Protein AF-A0A1S8BHA7-F1 (afdb_monomer)

Structure (mmCIF, N/CA/C/O backbone):
data_AF-A0A1S8BHA7-F1
#
_entry.id   AF-A0A1S8BHA7-F1
#
loop_
_atom_site.group_PDB
_atom_site.id
_atom_site.type_symbol
_atom_site.label_atom_id
_atom_site.label_alt_id
_atom_site.label_comp_id
_atom_site.label_asym_id
_atom_site.label_entity_id
_atom_site.label_seq_id
_atom_site.pdbx_PDB_ins_code
_atom_site.Cartn_x
_atom_site.Cartn_y
_atom_site.Cartn_z
_atom_site.occupancy
_atom_site.B_iso_or_equiv
_atom_site.auth_seq_id
_atom_site.auth_comp_id
_atom_site.auth_asym_id
_atom_site.auth_atom_id
_atom_site.pdbx_PDB_model_num
ATOM 1 N N . MET A 1 1 ? 29.515 -17.566 27.400 1.00 54.38 1 MET A N 1
ATOM 2 C CA . MET A 1 1 ? 28.318 -17.286 26.585 1.00 54.38 1 MET A CA 1
ATOM 3 C C . MET A 1 1 ? 28.463 -15.841 26.142 1.00 54.38 1 MET A C 1
ATOM 5 O O . MET A 1 1 ? 28.314 -14.956 26.974 1.00 54.38 1 MET A O 1
ATOM 9 N N . GLU A 1 2 ? 28.960 -15.613 24.926 1.00 51.78 2 GLU A N 1
ATOM 10 C CA . GLU A 1 2 ? 29.172 -14.255 24.407 1.00 51.78 2 GLU A CA 1
ATOM 11 C C . GLU A 1 2 ? 27.816 -13.589 24.155 1.00 51.78 2 GLU A C 1
ATOM 13 O O . GLU A 1 2 ? 26.897 -14.218 23.630 1.00 51.78 2 GLU A O 1
ATOM 18 N N . SER A 1 3 ? 27.680 -12.336 24.587 1.00 60.72 3 SER A N 1
ATOM 19 C CA . SER A 1 3 ? 26.487 -11.527 24.333 1.00 60.72 3 SER A CA 1
ATOM 20 C C . SER A 1 3 ? 26.368 -11.280 22.823 1.00 60.72 3 SER A C 1
ATOM 22 O O . SER A 1 3 ? 27.395 -10.977 22.207 1.00 60.72 3 SER A O 1
ATOM 24 N N . PRO A 1 4 ? 25.178 -11.399 22.200 1.00 67.75 4 PRO A N 1
ATOM 25 C CA . PRO A 1 4 ? 25.035 -11.132 20.775 1.00 67.75 4 PRO A CA 1
ATOM 26 C C . PRO A 1 4 ? 25.484 -9.698 20.489 1.00 67.75 4 PRO A C 1
ATOM 28 O O . PRO A 1 4 ? 25.042 -8.754 21.149 1.00 67.75 4 PRO A O 1
ATOM 31 N N . ALA A 1 5 ? 26.397 -9.546 19.528 1.00 68.19 5 ALA A N 1
ATOM 32 C CA . ALA A 1 5 ? 26.839 -8.239 19.074 1.00 68.19 5 ALA A CA 1
ATOM 33 C C . ALA A 1 5 ? 25.612 -7.410 18.677 1.00 68.19 5 ALA A C 1
ATOM 35 O O . ALA A 1 5 ? 24.746 -7.869 17.929 1.00 68.19 5 ALA A O 1
ATOM 36 N N . SER A 1 6 ? 25.525 -6.196 19.213 1.00 68.44 6 SER A N 1
ATOM 37 C CA . SER A 1 6 ? 24.456 -5.272 18.868 1.00 68.44 6 SER A CA 1
ATOM 38 C C . SER A 1 6 ? 24.536 -4.957 17.372 1.00 68.44 6 SER A C 1
ATOM 40 O O . SER A 1 6 ? 25.522 -4.380 16.919 1.00 68.44 6 SER A O 1
ATOM 42 N N . LEU A 1 7 ? 23.503 -5.321 16.605 1.00 78.75 7 LEU A N 1
ATOM 43 C CA . LEU A 1 7 ? 23.339 -4.992 15.179 1.00 78.75 7 LEU A CA 1
ATOM 44 C C . LEU A 1 7 ? 22.969 -3.506 14.997 1.00 78.75 7 LEU A C 1
ATOM 46 O O . LEU A 1 7 ? 22.022 -3.165 14.290 1.00 78.75 7 LEU A O 1
ATOM 50 N N . THR A 1 8 ? 23.663 -2.608 15.696 1.00 81.12 8 THR A N 1
ATOM 51 C CA . THR A 1 8 ? 23.415 -1.169 15.580 1.00 81.12 8 THR A CA 1
ATOM 52 C C . THR A 1 8 ? 24.062 -0.671 14.295 1.00 81.12 8 THR A C 1
ATOM 54 O O . THR A 1 8 ? 25.279 -0.738 14.144 1.00 81.12 8 THR A O 1
ATOM 57 N N . LEU A 1 9 ? 23.243 -0.178 13.367 1.00 81.19 9 LEU A N 1
ATOM 58 C CA . LEU A 1 9 ? 23.723 0.532 12.185 1.00 81.19 9 LEU A CA 1
ATOM 59 C C . LEU A 1 9 ? 24.381 1.844 12.625 1.00 81.19 9 LEU A C 1
ATOM 61 O O . LEU A 1 9 ? 23.743 2.656 13.291 1.00 81.19 9 LEU A O 1
ATOM 65 N N . ASP A 1 10 ? 25.635 2.061 12.235 1.00 83.31 10 ASP A N 1
ATOM 66 C CA . ASP A 1 10 ? 26.294 3.359 12.374 1.00 83.31 10 ASP A CA 1
ATOM 67 C C . ASP A 1 10 ? 25.814 4.277 11.234 1.00 83.31 10 ASP A C 1
ATOM 69 O O . ASP A 1 10 ? 26.109 3.989 10.068 1.00 83.31 10 ASP A O 1
ATOM 73 N N . PRO A 1 11 ? 25.092 5.379 11.515 1.00 81.88 11 PRO A N 1
ATOM 74 C CA . PRO A 1 11 ? 24.576 6.269 10.476 1.00 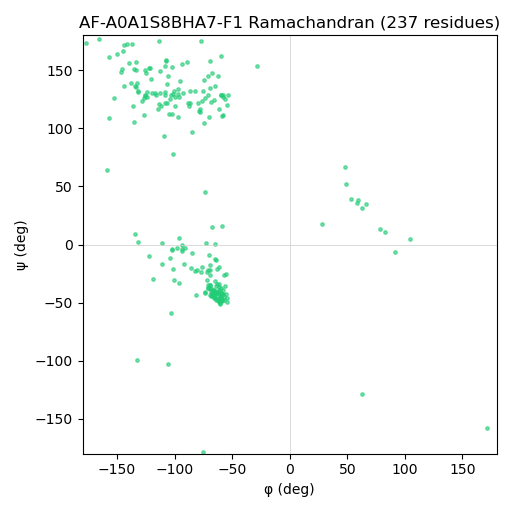81.88 11 PRO A CA 1
ATOM 75 C C . PRO A 1 11 ? 25.663 6.843 9.562 1.00 81.88 11 PRO A C 1
ATOM 77 O O . PRO A 1 11 ? 25.378 7.152 8.408 1.00 81.88 11 PRO A O 1
ATOM 80 N N . SER A 1 12 ? 26.905 6.961 10.044 1.00 83.38 12 SER A N 1
ATOM 81 C CA . SER A 1 12 ? 28.028 7.461 9.244 1.00 83.38 12 SER A CA 1
ATOM 82 C C . SER A 1 12 ? 28.451 6.501 8.125 1.00 83.38 12 SER A C 1
ATOM 84 O O . SER A 1 12 ? 29.080 6.921 7.157 1.00 83.38 12 SER A O 1
ATOM 86 N N . THR A 1 13 ? 28.050 5.229 8.212 1.00 83.06 13 THR A N 1
ATOM 87 C CA . THR A 1 13 ? 28.289 4.213 7.173 1.00 83.06 13 THR A CA 1
ATOM 88 C C . THR A 1 13 ? 27.228 4.223 6.069 1.00 83.06 13 THR A C 1
ATOM 90 O O . THR A 1 13 ? 27.386 3.547 5.053 1.00 83.06 13 THR A O 1
ATOM 93 N N . ILE A 1 14 ? 26.153 5.006 6.229 1.00 82.12 14 ILE A N 1
ATOM 94 C CA . ILE A 1 14 ? 25.033 5.068 5.288 1.00 82.12 14 ILE A CA 1
ATOM 95 C C . ILE A 1 14 ? 25.157 6.332 4.436 1.00 82.12 14 ILE A C 1
ATOM 97 O O . ILE A 1 14 ? 24.959 7.451 4.905 1.00 82.12 14 ILE A O 1
ATOM 101 N N . THR A 1 15 ? 25.425 6.154 3.142 1.00 82.12 15 THR A N 1
ATOM 102 C CA . THR A 1 15 ? 25.386 7.261 2.178 1.00 82.12 15 THR A CA 1
ATOM 103 C C . THR A 1 15 ? 23.968 7.437 1.642 1.00 82.12 15 THR A C 1
ATOM 105 O O . THR A 1 15 ? 23.405 6.525 1.040 1.00 82.12 15 THR A O 1
ATOM 108 N N . VAL A 1 16 ? 23.392 8.629 1.821 1.00 85.06 16 VAL A N 1
ATOM 109 C CA . VAL A 1 16 ? 22.043 8.963 1.342 1.00 85.06 16 VAL A CA 1
ATOM 110 C C . VAL A 1 16 ? 22.140 9.898 0.142 1.00 85.06 16 VAL A C 1
ATOM 112 O O . VAL A 1 16 ? 22.704 10.984 0.231 1.00 85.06 16 VAL A O 1
ATOM 115 N N . THR A 1 17 ? 21.573 9.493 -0.994 1.00 87.00 17 THR A N 1
ATOM 116 C CA . THR A 1 17 ? 21.502 10.316 -2.210 1.00 87.00 17 THR A CA 1
ATOM 117 C C . THR A 1 17 ? 20.102 10.255 -2.803 1.00 87.00 17 THR A C 1
ATOM 119 O O . THR A 1 17 ? 19.499 9.189 -2.910 1.00 87.00 17 THR A O 1
ATOM 122 N N . ARG A 1 18 ? 19.573 11.408 -3.224 1.00 90.88 18 ARG A N 1
ATOM 123 C CA . ARG A 1 18 ? 18.300 11.469 -3.947 1.00 90.88 18 ARG A CA 1
ATOM 124 C C . ARG A 1 18 ? 18.513 11.064 -5.407 1.00 90.88 18 ARG A C 1
ATOM 126 O O . ARG A 1 18 ? 19.146 11.802 -6.154 1.00 90.88 18 ARG A O 1
ATOM 133 N N . VAL A 1 19 ? 17.926 9.939 -5.813 1.00 91.94 19 VAL A N 1
ATOM 134 C CA . VAL A 1 19 ? 18.058 9.370 -7.172 1.00 91.94 19 VAL A CA 1
ATOM 135 C C . VAL A 1 19 ? 16.824 9.572 -8.063 1.00 91.94 19 VAL A C 1
ATOM 137 O O . VAL A 1 19 ? 16.897 9.375 -9.271 1.00 91.94 19 VAL A O 1
ATOM 140 N N . ALA A 1 20 ? 15.703 10.010 -7.486 1.00 92.94 20 ALA A N 1
ATOM 141 C CA . ALA A 1 20 ? 14.508 10.455 -8.200 1.00 92.94 20 ALA A CA 1
ATOM 142 C C . ALA A 1 20 ? 13.830 11.598 -7.427 1.00 92.94 20 ALA A C 1
ATOM 144 O O . ALA A 1 20 ? 13.945 11.694 -6.205 1.00 92.94 20 ALA A O 1
ATOM 145 N N . ALA A 1 21 ? 13.143 12.489 -8.139 1.00 94.25 21 ALA A N 1
ATOM 146 C CA . ALA A 1 21 ? 12.438 13.637 -7.572 1.00 94.25 21 ALA A CA 1
ATOM 147 C C . ALA A 1 21 ? 11.112 13.872 -8.310 1.00 94.25 21 ALA A C 1
ATOM 149 O O . ALA A 1 21 ? 10.858 13.255 -9.343 1.00 94.25 21 ALA A O 1
ATOM 150 N N . ASN A 1 22 ? 10.287 14.790 -7.794 1.00 93.81 22 ASN A N 1
ATOM 151 C CA . ASN A 1 22 ? 9.011 15.198 -8.399 1.00 93.81 22 ASN A CA 1
ATOM 152 C C . ASN A 1 22 ? 8.006 14.047 -8.575 1.00 93.81 22 ASN A C 1
ATOM 154 O O . ASN A 1 22 ? 7.284 13.987 -9.567 1.00 93.81 22 ASN A O 1
ATOM 158 N N . ILE A 1 23 ? 7.954 13.132 -7.606 1.00 97.00 23 ILE A N 1
ATOM 159 C CA . ILE A 1 23 ? 6.950 12.067 -7.534 1.00 97.00 23 ILE A CA 1
ATOM 160 C C . ILE A 1 23 ? 5.844 12.547 -6.579 1.00 97.00 23 ILE A C 1
ATOM 162 O O . ILE A 1 23 ? 6.114 12.671 -5.380 1.00 97.00 23 ILE A O 1
ATOM 166 N N . PRO A 1 24 ? 4.626 12.867 -7.069 1.00 95.62 24 PRO A N 1
ATOM 167 C CA . PRO A 1 24 ? 3.535 13.347 -6.225 1.00 95.62 24 PRO A CA 1
ATOM 168 C C . PRO A 1 24 ? 3.193 12.340 -5.130 1.00 95.62 24 PRO A C 1
ATOM 170 O O . PRO A 1 24 ? 2.665 11.265 -5.426 1.00 95.62 24 PRO A O 1
ATOM 173 N N . PHE A 1 25 ? 3.496 12.706 -3.882 1.00 95.06 25 PHE A N 1
ATOM 174 C CA . PHE A 1 25 ? 3.324 11.855 -2.705 1.00 95.06 25 PHE A CA 1
ATOM 175 C C . PHE A 1 25 ? 3.911 10.450 -2.958 1.00 95.06 25 PHE A C 1
ATOM 177 O O . PHE A 1 25 ? 3.177 9.471 -3.081 1.00 95.06 25 PHE A O 1
ATOM 184 N N . ALA A 1 26 ? 5.240 10.375 -3.100 1.00 96.62 26 ALA A N 1
ATOM 185 C CA . ALA A 1 26 ? 5.963 9.104 -3.157 1.00 96.62 26 ALA A CA 1
ATOM 186 C C . ALA A 1 26 ? 5.721 8.306 -1.870 1.00 96.62 26 ALA A C 1
ATOM 188 O O . ALA A 1 26 ? 5.887 8.859 -0.782 1.00 96.62 26 ALA A O 1
ATOM 189 N N . ASN A 1 27 ? 5.316 7.045 -2.007 1.00 94.25 27 ASN A N 1
ATOM 190 C CA . ASN A 1 27 ? 4.846 6.247 -0.879 1.00 94.25 27 ASN A CA 1
ATOM 191 C C . ASN A 1 27 ? 5.486 4.848 -0.868 1.00 94.25 27 ASN A C 1
ATOM 193 O O . ASN A 1 27 ? 6.648 4.721 -0.484 1.00 94.25 27 ASN A O 1
ATOM 197 N N . GLY A 1 28 ? 4.793 3.815 -1.353 1.00 96.19 28 GLY A N 1
ATOM 198 C CA . GLY A 1 28 ? 5.352 2.475 -1.514 1.00 96.19 28 GLY A CA 1
ATOM 199 C C . GLY A 1 28 ? 6.433 2.371 -2.587 1.00 96.19 28 GLY A C 1
ATOM 200 O O . GLY A 1 28 ? 6.358 3.020 -3.633 1.00 96.19 28 GLY A O 1
ATOM 201 N N . LEU A 1 29 ? 7.403 1.481 -2.371 1.00 97.31 29 LEU A N 1
ATOM 202 C CA . LEU A 1 29 ? 8.365 1.064 -3.390 1.00 97.31 29 LEU A CA 1
ATOM 203 C C . LEU A 1 29 ? 8.522 -0.455 -3.405 1.00 97.31 29 LEU A C 1
ATOM 205 O O . LEU A 1 29 ? 8.396 -1.111 -2.374 1.00 97.31 29 LEU A O 1
ATOM 209 N N . ALA A 1 30 ? 8.826 -1.000 -4.575 1.00 97.31 30 ALA A N 1
ATOM 210 C CA . ALA A 1 30 ? 9.092 -2.416 -4.776 1.00 97.31 30 ALA A CA 1
ATOM 211 C C . ALA A 1 30 ? 10.148 -2.597 -5.869 1.00 97.31 30 ALA A C 1
ATOM 213 O O . ALA A 1 30 ? 10.231 -1.797 -6.800 1.00 97.31 30 ALA A O 1
ATOM 214 N N . VAL A 1 31 ? 10.954 -3.651 -5.768 1.00 95.12 31 VAL A N 1
ATOM 215 C CA . VAL A 1 31 ? 11.971 -3.981 -6.770 1.00 95.12 31 VAL A CA 1
ATOM 216 C C . VAL A 1 31 ? 11.530 -5.219 -7.542 1.00 95.12 31 VAL A C 1
ATOM 218 O O . VAL A 1 31 ? 11.185 -6.237 -6.951 1.00 95.12 31 VAL A O 1
ATOM 221 N N . LEU A 1 32 ? 11.548 -5.115 -8.866 1.00 93.12 32 LEU A N 1
ATOM 222 C CA . LEU A 1 32 ? 11.125 -6.128 -9.826 1.00 93.12 32 LEU A CA 1
ATOM 223 C C . LEU A 1 32 ? 12.332 -6.626 -10.640 1.00 93.12 32 LEU A C 1
ATOM 225 O O . LEU A 1 32 ? 13.453 -6.116 -10.519 1.00 93.12 32 LEU A O 1
ATOM 229 N N . ASP A 1 33 ? 12.101 -7.628 -11.488 1.00 87.94 33 ASP A N 1
ATOM 230 C CA . ASP A 1 33 ? 13.057 -8.122 -12.491 1.00 87.94 33 ASP A CA 1
ATOM 231 C C . ASP A 1 33 ? 14.437 -8.497 -11.924 1.00 87.94 33 ASP A C 1
ATOM 233 O O . ASP A 1 33 ? 15.476 -8.216 -12.535 1.00 87.94 33 ASP A O 1
ATOM 237 N N . SER A 1 34 ? 14.440 -9.117 -10.737 1.00 86.31 34 SER A N 1
ATOM 238 C CA . SER A 1 34 ? 15.646 -9.530 -10.005 1.00 86.31 34 SER A CA 1
ATOM 239 C C . SER A 1 34 ? 16.599 -8.375 -9.672 1.00 86.31 34 SER A C 1
ATOM 241 O O . SER A 1 34 ? 17.814 -8.552 -9.696 1.00 86.31 34 SER A O 1
ATOM 243 N N . GLY A 1 35 ? 16.070 -7.184 -9.371 1.00 87.81 35 GLY A N 1
ATOM 244 C CA . GLY A 1 35 ? 16.897 -6.039 -8.972 1.00 87.81 35 GLY A CA 1
ATOM 245 C C . GLY A 1 35 ? 17.090 -4.974 -10.046 1.00 87.81 35 GLY A C 1
ATOM 246 O O . GLY A 1 35 ? 17.855 -4.039 -9.828 1.00 87.81 35 GLY A O 1
ATOM 247 N N . ARG A 1 36 ? 16.438 -5.109 -11.207 1.00 91.19 36 ARG A N 1
ATOM 248 C CA . ARG A 1 36 ? 16.677 -4.237 -12.371 1.00 91.19 36 ARG A CA 1
ATOM 249 C C . ARG A 1 36 ? 15.629 -3.156 -12.568 1.00 91.19 36 ARG A C 1
ATOM 251 O O . ARG A 1 36 ? 15.938 -2.154 -13.202 1.00 91.19 36 ARG A O 1
ATOM 258 N N . THR A 1 37 ? 14.436 -3.323 -12.009 1.00 94.19 37 THR A N 1
ATOM 259 C CA . THR A 1 37 ? 13.351 -2.349 -12.151 1.00 94.19 37 THR A CA 1
ATOM 260 C C . THR A 1 37 ? 12.878 -1.908 -10.771 1.00 94.19 37 THR A C 1
ATOM 262 O O . THR A 1 37 ? 12.527 -2.739 -9.940 1.00 94.19 37 THR A O 1
ATOM 265 N N . LEU A 1 38 ? 12.840 -0.602 -10.516 1.00 96.62 38 LEU A N 1
ATOM 266 C CA . LEU A 1 38 ? 12.207 -0.021 -9.335 1.00 96.62 38 LEU A CA 1
ATOM 267 C C . LEU A 1 38 ? 10.791 0.432 -9.691 1.00 96.62 38 LEU A C 1
ATOM 269 O O . LEU A 1 38 ? 10.606 1.223 -10.615 1.00 96.62 38 LEU A O 1
ATOM 273 N N . ALA A 1 39 ? 9.811 -0.015 -8.919 1.00 97.81 39 ALA A N 1
ATOM 274 C CA . ALA A 1 39 ? 8.453 0.500 -8.919 1.00 97.81 39 ALA A CA 1
ATOM 275 C C . ALA A 1 39 ? 8.258 1.447 -7.733 1.00 97.81 39 ALA A C 1
ATOM 277 O O . ALA A 1 39 ? 8.613 1.109 -6.606 1.00 97.81 39 ALA A O 1
ATOM 278 N N . VAL A 1 40 ? 7.682 2.624 -7.980 1.00 98.31 40 VAL A N 1
ATOM 279 C CA . VAL A 1 40 ? 7.369 3.622 -6.949 1.00 98.31 40 VAL A CA 1
ATOM 280 C C . VAL A 1 40 ? 5.912 4.040 -7.077 1.00 98.31 40 VAL A C 1
ATOM 282 O O . VAL A 1 40 ? 5.490 4.521 -8.130 1.00 98.31 40 VAL A O 1
ATOM 285 N N . ALA A 1 41 ? 5.142 3.889 -6.005 1.00 98.31 41 ALA A N 1
ATOM 286 C CA . ALA A 1 41 ? 3.783 4.391 -5.918 1.00 98.31 41 ALA A CA 1
ATOM 287 C C . ALA A 1 41 ? 3.801 5.919 -5.814 1.00 98.31 41 ALA A C 1
ATOM 289 O O . ALA A 1 41 ? 4.479 6.505 -4.968 1.00 98.31 41 ALA A O 1
ATOM 290 N N . SER A 1 42 ? 3.026 6.564 -6.681 1.00 97.75 42 SER A N 1
ATOM 291 C CA . SER A 1 42 ? 2.725 7.985 -6.615 1.00 97.75 42 SER A CA 1
ATOM 292 C C . SER A 1 42 ? 1.269 8.144 -6.198 1.00 97.75 42 SER A C 1
ATOM 294 O O . SER A 1 42 ? 0.363 8.132 -7.036 1.00 97.75 42 SER A O 1
ATOM 296 N N . THR A 1 43 ? 1.036 8.291 -4.892 1.00 95.50 43 THR A N 1
ATOM 297 C CA . THR A 1 43 ? -0.311 8.347 -4.304 1.00 95.50 43 THR A CA 1
ATOM 298 C C . THR A 1 43 ? -1.150 9.434 -4.970 1.00 95.50 43 THR A C 1
ATOM 300 O O . THR A 1 43 ? -2.258 9.180 -5.446 1.00 95.50 43 THR A O 1
ATOM 303 N N . GLY A 1 44 ? -0.587 10.644 -5.077 1.00 93.12 44 GLY A N 1
ATOM 304 C CA . GLY A 1 44 ? -1.276 11.808 -5.636 1.00 93.12 44 GLY A CA 1
ATOM 305 C C . GLY A 1 44 ? -1.535 11.702 -7.140 1.00 93.12 44 GLY A C 1
ATOM 306 O O . GLY A 1 44 ? -2.498 12.279 -7.639 1.00 93.12 44 GLY A O 1
ATOM 307 N N . ALA A 1 45 ? -0.712 10.935 -7.862 1.00 94.88 45 ALA A N 1
ATOM 308 C CA . ALA A 1 45 ? -0.884 10.695 -9.290 1.00 94.88 45 ALA A CA 1
ATOM 309 C C . ALA A 1 45 ? -1.673 9.413 -9.600 1.00 94.88 45 ALA A C 1
ATOM 311 O O . ALA A 1 45 ? -1.916 9.149 -10.776 1.00 94.88 45 ALA A O 1
ATOM 312 N N . ARG A 1 46 ? -2.112 8.637 -8.595 1.00 95.81 46 ARG A N 1
ATOM 313 C CA . ARG A 1 46 ? -2.838 7.363 -8.778 1.00 95.81 46 ARG A CA 1
ATOM 314 C C . ARG A 1 46 ? -2.128 6.454 -9.781 1.00 95.81 46 ARG A C 1
ATOM 316 O O . ARG A 1 46 ? -2.706 6.051 -10.792 1.00 95.81 46 ARG A O 1
ATOM 323 N N . SER A 1 47 ? -0.841 6.223 -9.562 1.00 97.50 47 SER A N 1
ATOM 324 C CA . SER A 1 47 ? -0.004 5.508 -10.519 1.00 97.50 47 SER A CA 1
ATOM 325 C C . SER A 1 47 ? 1.218 4.870 -9.872 1.00 97.50 47 SER A C 1
ATOM 327 O O . SER A 1 47 ? 1.649 5.263 -8.787 1.00 97.50 47 SER A O 1
ATOM 329 N N . VAL A 1 48 ? 1.797 3.900 -10.576 1.00 98.06 48 VAL A N 1
ATOM 330 C CA . VAL A 1 48 ? 3.138 3.375 -10.319 1.00 98.06 48 VAL A CA 1
ATOM 331 C C . VAL A 1 48 ? 4.084 3.939 -11.369 1.00 98.06 48 VAL A C 1
ATOM 333 O O . VAL A 1 48 ? 3.855 3.773 -12.566 1.00 98.06 48 VAL A O 1
ATOM 336 N N . LYS A 1 49 ? 5.169 4.575 -10.935 1.00 98.00 49 LYS A N 1
ATOM 337 C CA . LYS A 1 49 ? 6.283 4.966 -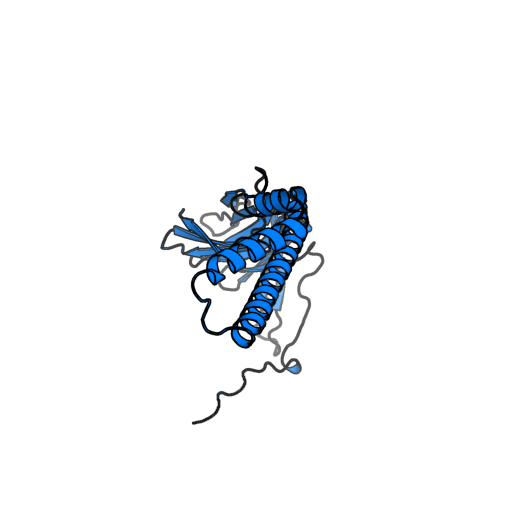11.801 1.00 98.00 49 LYS A CA 1
ATOM 338 C C . LYS A 1 49 ? 7.336 3.864 -11.790 1.00 98.00 49 LYS A C 1
ATOM 340 O O . LYS A 1 49 ? 7.735 3.409 -10.721 1.00 98.00 49 LYS A O 1
ATOM 345 N N . LEU A 1 50 ? 7.775 3.445 -12.971 1.00 96.88 50 LEU A N 1
ATOM 346 C CA . LEU A 1 50 ? 8.792 2.417 -13.160 1.00 96.88 50 LEU A CA 1
ATOM 347 C C . LEU A 1 50 ? 10.104 3.052 -13.605 1.00 96.88 50 LEU A C 1
ATOM 349 O O . LEU A 1 50 ? 10.114 3.939 -14.463 1.00 96.88 50 LEU A O 1
ATOM 353 N N . TYR A 1 51 ? 11.206 2.569 -13.046 1.00 96.69 51 TYR A N 1
ATOM 354 C CA . TYR A 1 51 ? 12.555 3.025 -13.350 1.00 96.69 51 TYR A CA 1
ATOM 355 C C . TYR A 1 51 ? 13.477 1.834 -13.578 1.00 96.69 51 TYR A C 1
ATOM 357 O O . TYR A 1 51 ? 13.434 0.882 -12.805 1.00 96.69 51 TYR A O 1
ATOM 365 N N . ASP A 1 52 ? 14.354 1.911 -14.572 1.00 95.19 52 ASP A N 1
ATOM 366 C CA . ASP A 1 52 ? 15.481 0.989 -14.671 1.00 95.19 52 ASP A CA 1
ATOM 367 C C . ASP A 1 52 ? 16.545 1.388 -13.640 1.00 95.19 52 ASP A C 1
ATOM 369 O O . ASP A 1 52 ? 16.930 2.560 -13.532 1.00 95.19 52 ASP A O 1
ATOM 373 N N . ILE A 1 53 ? 17.026 0.405 -12.887 1.00 93.44 53 ILE A N 1
ATOM 374 C CA . ILE A 1 53 ? 18.106 0.545 -11.917 1.00 93.44 53 ILE A CA 1
ATOM 375 C C . ILE A 1 53 ? 19.422 0.310 -12.654 1.00 93.44 53 ILE A C 1
ATOM 377 O O . ILE A 1 53 ? 19.647 -0.748 -13.238 1.00 93.44 53 ILE A O 1
ATOM 381 N N . THR A 1 54 ? 20.316 1.295 -12.617 1.00 87.88 54 THR A N 1
ATOM 382 C CA . THR A 1 54 ? 21.684 1.156 -13.124 1.00 87.88 54 THR A CA 1
ATOM 383 C C . THR A 1 54 ? 22.662 1.263 -11.964 1.00 87.88 54 THR A C 1
ATOM 385 O O . THR A 1 54 ? 22.772 2.314 -11.330 1.00 87.88 54 THR A O 1
ATOM 388 N N . THR A 1 55 ? 23.389 0.178 -11.707 1.00 79.19 55 THR A N 1
ATOM 389 C CA . THR A 1 55 ? 24.506 0.125 -10.757 1.00 79.19 55 THR A CA 1
ATOM 390 C C . THR A 1 55 ? 25.816 0.240 -11.528 1.00 79.19 55 THR A C 1
ATOM 392 O O . THR A 1 55 ? 26.113 -0.611 -12.370 1.00 79.19 55 THR A O 1
ATOM 395 N N . ALA A 1 56 ? 26.618 1.271 -11.266 1.00 63.41 56 ALA A N 1
ATOM 396 C CA . ALA A 1 56 ? 27.952 1.347 -11.851 1.00 63.41 56 ALA A CA 1
ATOM 397 C C . ALA A 1 56 ? 28.871 0.351 -11.125 1.00 63.41 56 ALA A C 1
ATOM 399 O O . ALA A 1 56 ? 29.298 0.604 -10.004 1.00 63.41 56 ALA A O 1
ATOM 400 N N . ALA A 1 57 ? 29.189 -0.778 -11.763 1.00 52.88 57 ALA A N 1
ATOM 401 C CA . ALA A 1 57 ? 30.002 -1.854 -11.181 1.00 52.88 57 ALA A CA 1
ATOM 402 C C . ALA A 1 57 ? 31.474 -1.474 -10.877 1.00 52.88 57 ALA A C 1
ATOM 404 O O . ALA A 1 57 ? 32.232 -2.320 -10.418 1.00 52.88 57 ALA A O 1
ATOM 405 N N . ALA A 1 58 ? 31.892 -0.233 -11.151 1.00 43.94 58 ALA A N 1
ATOM 406 C CA . ALA A 1 58 ? 33.293 0.202 -11.141 1.00 43.94 58 ALA A CA 1
ATOM 407 C C . ALA A 1 58 ? 33.551 1.546 -10.426 1.00 43.94 58 ALA A C 1
ATOM 409 O O . ALA A 1 58 ? 34.653 2.077 -10.518 1.00 43.94 58 ALA A O 1
ATOM 410 N N . ALA A 1 59 ? 32.567 2.116 -9.724 1.00 43.75 59 ALA A N 1
ATOM 411 C CA . ALA A 1 59 ? 32.823 3.234 -8.818 1.00 43.75 59 ALA A CA 1
ATOM 412 C C . ALA A 1 59 ? 32.900 2.686 -7.389 1.00 43.75 59 ALA A C 1
ATOM 414 O O . ALA A 1 59 ? 31.964 2.016 -6.951 1.00 43.75 59 ALA A O 1
ATOM 415 N N . ASP A 1 60 ? 33.983 2.991 -6.669 1.00 48.22 60 ASP A N 1
ATOM 416 C CA . ASP A 1 60 ? 34.311 2.550 -5.297 1.00 48.22 60 ASP A CA 1
ATOM 417 C C . ASP A 1 60 ? 33.273 2.937 -4.209 1.00 48.22 60 ASP A C 1
ATOM 419 O O . ASP A 1 60 ? 33.551 2.893 -3.014 1.00 48.22 60 ASP A O 1
ATOM 423 N N . ASN A 1 61 ? 32.057 3.326 -4.598 1.00 54.50 61 ASN A N 1
ATOM 424 C CA . ASN A 1 61 ? 30.960 3.747 -3.732 1.00 54.50 61 ASN A CA 1
ATOM 425 C C . ASN A 1 61 ? 29.603 3.081 -4.043 1.00 54.50 61 ASN A C 1
ATOM 427 O O . ASN A 1 61 ? 28.610 3.441 -3.414 1.00 54.50 61 ASN A O 1
ATOM 431 N N . GLY A 1 62 ? 29.517 2.158 -5.011 1.00 59.84 62 GLY A N 1
ATOM 432 C CA . GLY A 1 62 ? 28.259 1.465 -5.324 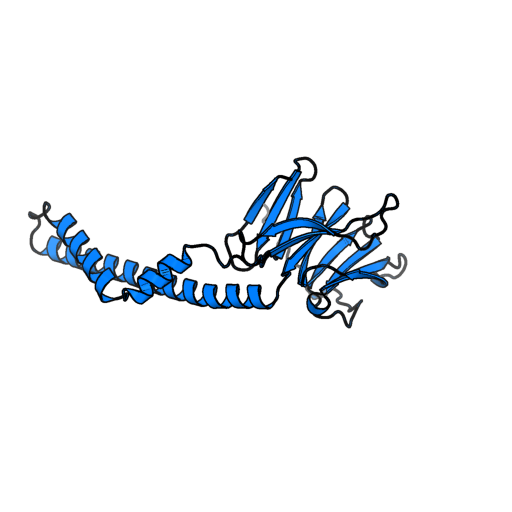1.00 59.84 62 GLY A CA 1
ATOM 433 C C . GLY A 1 62 ? 27.134 2.391 -5.811 1.00 59.84 62 GLY A C 1
ATOM 434 O O . GLY A 1 62 ? 25.964 2.131 -5.536 1.00 59.84 62 GLY A O 1
ATOM 435 N N . ALA A 1 63 ? 27.471 3.484 -6.507 1.00 72.31 63 ALA A N 1
ATOM 436 C CA . ALA A 1 63 ? 26.499 4.476 -6.961 1.00 72.31 63 ALA A CA 1
ATOM 437 C C . ALA A 1 63 ? 25.353 3.851 -7.787 1.00 72.31 63 ALA A C 1
ATOM 439 O O . ALA A 1 63 ? 25.561 3.260 -8.853 1.00 72.31 63 ALA A O 1
ATOM 440 N N . VAL A 1 64 ? 24.126 4.032 -7.290 1.00 84.44 64 VAL A N 1
ATOM 441 C CA . VAL A 1 64 ? 22.876 3.641 -7.949 1.00 84.44 64 VAL A CA 1
ATOM 442 C C . VAL A 1 64 ? 22.289 4.855 -8.660 1.00 84.44 64 VAL A C 1
ATOM 444 O O . VAL A 1 64 ? 22.184 5.935 -8.081 1.00 84.44 64 VAL A O 1
ATOM 447 N N . SER A 1 65 ? 21.861 4.678 -9.906 1.00 89.00 65 SER A N 1
ATOM 448 C CA . SER A 1 65 ? 21.085 5.677 -10.644 1.00 89.00 65 SER A CA 1
ATOM 449 C C . SER A 1 65 ? 19.795 5.067 -11.178 1.00 89.00 65 SER A C 1
ATOM 451 O O . SER A 1 65 ? 19.729 3.869 -11.456 1.00 89.00 65 SER A O 1
ATOM 453 N N . LEU A 1 66 ? 18.761 5.899 -11.296 1.00 93.88 66 LEU A N 1
ATOM 454 C CA . LEU A 1 66 ? 17.454 5.502 -11.802 1.00 93.88 66 LEU A CA 1
ATOM 455 C C . LEU A 1 66 ? 17.188 6.191 -13.136 1.00 93.88 66 LEU A C 1
ATOM 457 O O . LEU A 1 66 ? 17.307 7.412 -13.249 1.00 93.88 66 LEU A O 1
ATOM 461 N N . ARG A 1 67 ? 16.771 5.418 -14.136 1.00 94.88 67 ARG A N 1
ATOM 462 C CA . ARG A 1 67 ? 16.269 5.941 -15.408 1.00 94.88 67 ARG A CA 1
ATOM 463 C C . ARG A 1 67 ? 14.768 5.720 -15.470 1.00 94.88 67 ARG A C 1
ATOM 465 O O . ARG A 1 67 ? 14.322 4.587 -15.385 1.00 94.88 67 ARG A O 1
ATOM 472 N N . TYR A 1 68 ? 13.989 6.787 -15.629 1.00 95.81 68 TYR A N 1
ATOM 473 C CA . TYR A 1 68 ? 12.540 6.658 -15.796 1.00 95.81 68 TYR A CA 1
ATOM 474 C C . TYR A 1 68 ? 12.211 5.812 -17.031 1.00 95.81 68 TYR A C 1
ATOM 476 O O . TYR A 1 68 ? 12.723 6.084 -18.117 1.00 95.81 68 TYR A O 1
ATOM 484 N N . LYS A 1 69 ? 11.359 4.803 -16.844 1.00 94.19 69 LYS A N 1
ATOM 485 C CA . LYS A 1 69 ? 10.928 3.865 -17.881 1.00 94.19 69 LYS A CA 1
ATOM 486 C C . LYS A 1 69 ? 9.522 4.200 -18.356 1.00 94.19 69 LYS A C 1
ATOM 488 O O . LYS A 1 69 ? 9.314 4.463 -19.534 1.00 94.19 69 LYS A O 1
ATOM 493 N N . THR A 1 70 ? 8.555 4.184 -17.441 1.00 95.50 70 THR A N 1
ATOM 494 C CA . THR A 1 70 ? 7.144 4.443 -17.751 1.00 95.50 70 THR A CA 1
ATOM 495 C C . THR A 1 70 ? 6.331 4.704 -16.481 1.00 95.50 70 THR A C 1
ATOM 497 O O . THR A 1 70 ? 6.840 4.612 -15.363 1.00 95.50 70 THR A O 1
ATOM 500 N N . GLU A 1 71 ? 5.053 5.013 -16.652 1.00 96.56 71 GLU A N 1
ATOM 501 C CA . GLU A 1 71 ? 4.072 5.197 -15.594 1.00 96.56 71 GLU A CA 1
ATOM 502 C C . GLU A 1 71 ? 2.812 4.401 -15.924 1.00 96.56 71 GLU A C 1
ATOM 504 O O . GLU A 1 71 ? 2.271 4.501 -17.024 1.00 96.56 71 GLU A O 1
ATOM 509 N N . VAL A 1 72 ? 2.331 3.633 -14.951 1.00 97.62 72 VAL A N 1
ATOM 510 C CA . VAL A 1 72 ? 1.098 2.859 -15.062 1.00 97.62 72 VAL A CA 1
ATOM 511 C C . VAL A 1 72 ? 0.054 3.453 -14.134 1.00 97.62 72 VAL A C 1
ATOM 513 O O . VAL A 1 72 ? 0.246 3.508 -12.920 1.00 97.62 72 VAL A O 1
ATOM 516 N N . ARG A 1 73 ? -1.062 3.910 -14.701 1.00 97.56 73 ARG A N 1
ATOM 517 C CA . ARG A 1 73 ? -2.191 4.444 -13.932 1.00 97.56 73 ARG A CA 1
ATOM 518 C C . ARG A 1 73 ? -2.900 3.318 -13.193 1.00 97.56 73 ARG A C 1
ATOM 520 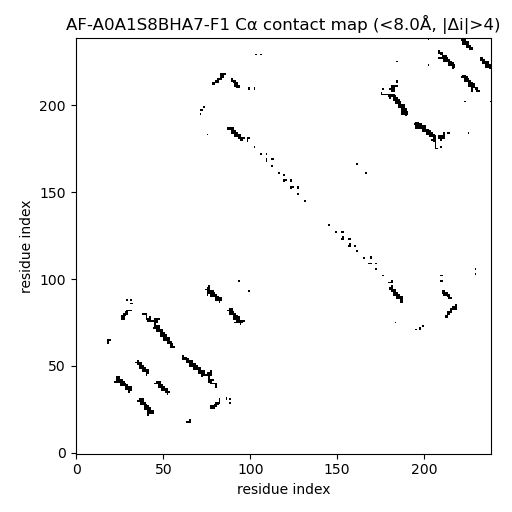O O . ARG A 1 73 ? -3.004 2.209 -13.701 1.00 97.56 73 ARG A O 1
ATOM 527 N N . ALA A 1 74 ? -3.396 3.625 -12.006 1.00 95.50 74 ALA A N 1
ATOM 528 C CA . ALA A 1 74 ? -4.148 2.712 -11.167 1.00 95.50 74 ALA A CA 1
ATOM 529 C C . ALA A 1 74 ? -5.547 3.277 -10.877 1.00 95.50 74 ALA A C 1
ATOM 531 O O . ALA A 1 74 ? -5.734 4.500 -10.809 1.00 95.50 74 ALA A O 1
ATOM 532 N N . PRO A 1 75 ? -6.543 2.409 -10.641 1.00 93.06 75 PRO A N 1
ATOM 533 C CA . PRO A 1 75 ? -7.886 2.834 -10.258 1.00 93.06 75 PRO A CA 1
ATOM 534 C C . PRO A 1 75 ? -7.951 3.351 -8.810 1.00 93.06 75 PRO A C 1
ATOM 536 O O . PRO A 1 75 ? -9.012 3.788 -8.369 1.00 93.06 75 PRO A O 1
ATOM 539 N N . ALA A 1 76 ? -6.835 3.396 -8.079 1.00 92.75 76 ALA A N 1
ATOM 540 C CA . ALA A 1 76 ? -6.758 3.849 -6.695 1.00 92.75 76 ALA A CA 1
ATOM 541 C C . ALA A 1 76 ? -5.597 4.823 -6.448 1.00 92.75 76 ALA A C 1
ATOM 543 O O . ALA A 1 76 ? -4.621 4.863 -7.196 1.00 92.75 76 ALA A O 1
ATOM 544 N N . MET A 1 77 ? -5.714 5.633 -5.394 1.00 93.94 77 MET A N 1
ATOM 545 C CA . MET A 1 77 ? -4.562 6.302 -4.789 1.00 93.94 77 MET A CA 1
ATOM 546 C C . MET A 1 77 ? -3.729 5.241 -4.088 1.00 93.94 77 MET A C 1
ATOM 548 O O . MET A 1 77 ? -4.188 4.667 -3.103 1.00 93.94 77 MET A O 1
ATOM 552 N N . LEU A 1 78 ? -2.557 4.953 -4.639 1.00 95.56 78 LEU A N 1
ATOM 553 C CA . LEU A 1 78 ? -1.726 3.851 -4.175 1.00 95.56 78 LEU A CA 1
ATOM 554 C C . LEU A 1 78 ? -1.041 4.188 -2.856 1.00 95.56 78 LEU A C 1
ATOM 556 O O . LEU A 1 78 ? -0.596 5.315 -2.667 1.00 95.56 78 LEU A O 1
ATOM 560 N N . ASP A 1 79 ? -0.949 3.197 -1.980 1.00 94.12 79 ASP A N 1
ATOM 561 C CA . ASP A 1 79 ? -0.228 3.269 -0.719 1.00 94.12 79 ASP A CA 1
ATOM 562 C C . ASP A 1 79 ? 1.076 2.466 -0.843 1.00 94.12 79 ASP A C 1
ATOM 564 O O . ASP A 1 79 ? 1.997 2.912 -1.538 1.00 94.12 79 ASP A O 1
ATOM 568 N N . ASN A 1 80 ? 1.148 1.254 -0.283 1.00 96.25 80 ASN A N 1
ATOM 569 C CA . ASN A 1 80 ? 2.326 0.404 -0.427 1.00 96.25 80 ASN A CA 1
ATOM 570 C C . ASN A 1 80 ? 2.268 -0.511 -1.653 1.00 96.25 80 ASN A C 1
ATOM 572 O O . ASN A 1 80 ? 1.205 -0.880 -2.165 1.00 96.25 80 ASN A O 1
ATOM 576 N N . LEU A 1 81 ? 3.466 -0.908 -2.075 1.00 97.81 81 LEU A N 1
ATOM 577 C CA . LEU A 1 81 ? 3.712 -1.901 -3.107 1.00 97.81 81 LEU A CA 1
ATOM 578 C C . LEU A 1 81 ? 4.359 -3.132 -2.478 1.00 97.81 81 LEU A C 1
ATOM 580 O O . LEU A 1 81 ? 5.116 -3.021 -1.514 1.00 97.81 81 LEU A O 1
ATOM 584 N N . SER A 1 82 ? 4.101 -4.296 -3.055 1.00 97.19 82 SER A N 1
ATOM 585 C CA . SER A 1 82 ? 4.793 -5.533 -2.704 1.00 97.19 82 SER A CA 1
ATOM 586 C C . SER A 1 82 ? 4.978 -6.405 -3.940 1.00 97.19 82 SER A C 1
ATOM 588 O O . SER A 1 82 ? 4.404 -6.143 -4.998 1.00 97.19 82 SER A O 1
ATOM 590 N N . VAL A 1 83 ? 5.827 -7.421 -3.822 1.00 96.44 83 VAL A N 1
ATOM 591 C CA . VAL A 1 83 ? 6.090 -8.380 -4.895 1.00 96.44 83 VAL A CA 1
ATOM 592 C C . VAL A 1 83 ? 5.848 -9.772 -4.345 1.00 96.44 83 VAL A C 1
ATOM 594 O O . VAL A 1 83 ? 6.377 -10.109 -3.285 1.00 96.44 83 VAL A O 1
ATOM 597 N N . ASP A 1 84 ? 5.030 -10.561 -5.035 1.00 94.56 84 ASP A N 1
ATOM 598 C CA . ASP A 1 84 ? 4.797 -11.952 -4.650 1.00 94.56 84 ASP A CA 1
ATOM 599 C C . ASP A 1 84 ? 5.964 -12.870 -5.062 1.00 94.56 84 ASP A C 1
ATOM 601 O O . ASP A 1 84 ? 6.911 -12.469 -5.745 1.00 94.56 84 ASP A O 1
ATOM 605 N N . SER A 1 85 ? 5.899 -14.140 -4.661 1.00 93.19 85 SER A N 1
ATOM 606 C CA . SER A 1 85 ? 6.933 -15.136 -4.976 1.00 93.19 85 SER A CA 1
ATOM 607 C C . SER A 1 85 ? 7.078 -15.445 -6.473 1.00 93.19 85 SER A C 1
ATOM 609 O O . SER A 1 85 ? 8.072 -16.047 -6.876 1.00 93.19 85 SER A O 1
ATOM 611 N N . ARG A 1 86 ? 6.120 -15.023 -7.310 1.00 91.75 86 ARG A N 1
ATOM 612 C CA . ARG A 1 86 ? 6.160 -15.139 -8.775 1.00 91.75 86 ARG A CA 1
ATOM 613 C C . ARG A 1 86 ? 6.666 -13.860 -9.448 1.00 91.75 86 ARG A C 1
ATOM 615 O O . ARG A 1 86 ? 6.654 -13.779 -10.674 1.00 91.75 86 ARG A O 1
ATOM 622 N N . GLY A 1 87 ? 7.103 -12.864 -8.677 1.00 92.75 87 GLY A N 1
ATOM 623 C CA . GLY A 1 87 ? 7.588 -11.591 -9.204 1.00 92.75 87 GLY A CA 1
ATOM 624 C C . GLY A 1 87 ? 6.474 -10.629 -9.625 1.00 92.75 87 GLY A C 1
ATOM 625 O O . GLY A 1 87 ? 6.755 -9.654 -10.321 1.00 92.75 87 GLY A O 1
ATOM 626 N N . ARG A 1 88 ? 5.212 -10.878 -9.246 1.00 94.69 88 ARG A N 1
ATOM 627 C CA . ARG A 1 88 ? 4.084 -10.009 -9.609 1.00 94.69 88 ARG A CA 1
ATOM 628 C C . ARG A 1 88 ? 4.008 -8.825 -8.660 1.00 94.69 88 ARG A C 1
ATOM 630 O O . ARG A 1 88 ? 4.041 -8.999 -7.444 1.00 94.69 88 ARG A O 1
ATOM 637 N N . LEU A 1 89 ? 3.869 -7.627 -9.224 1.00 97.50 89 LEU A N 1
ATOM 638 C CA . LEU A 1 89 ? 3.676 -6.408 -8.449 1.00 97.50 89 LEU A CA 1
ATOM 639 C C . LEU A 1 89 ? 2.235 -6.334 -7.939 1.00 97.50 89 LEU A C 1
ATOM 641 O O . LEU A 1 89 ? 1.292 -6.317 -8.734 1.00 97.50 89 LEU A O 1
ATOM 645 N N . LEU A 1 90 ? 2.086 -6.215 -6.626 1.00 97.62 90 LEU A N 1
ATOM 646 C CA . LEU A 1 90 ? 0.828 -5.919 -5.959 1.00 97.62 90 LEU A CA 1
ATOM 647 C C . LEU A 1 90 ? 0.839 -4.470 -5.478 1.00 97.62 90 LEU A C 1
ATOM 649 O O . LEU A 1 90 ? 1.871 -3.947 -5.050 1.00 97.62 90 LEU A O 1
ATOM 653 N N . ALA A 1 91 ? -0.322 -3.832 -5.519 1.00 97.56 91 ALA A N 1
ATOM 654 C CA . ALA A 1 91 ? -0.523 -2.498 -4.983 1.00 97.56 91 ALA A CA 1
ATOM 655 C C . ALA A 1 91 ? -1.801 -2.462 -4.153 1.00 97.56 91 ALA A C 1
ATOM 657 O O . ALA A 1 91 ? -2.837 -2.973 -4.576 1.00 97.56 91 ALA A O 1
ATOM 658 N N . ALA A 1 92 ? -1.726 -1.831 -2.987 1.00 95.44 92 ALA A N 1
ATOM 659 C CA . ALA A 1 92 ? -2.892 -1.504 -2.180 1.00 95.44 92 ALA A CA 1
ATOM 660 C C . ALA A 1 92 ? -3.161 -0.000 -2.244 1.00 95.44 92 ALA A C 1
ATOM 662 O O . ALA A 1 92 ? -2.267 0.790 -2.551 1.00 95.44 92 ALA A O 1
ATOM 663 N N . GLY A 1 93 ? -4.391 0.409 -1.959 1.00 93.44 93 GLY A N 1
ATOM 664 C CA . GLY A 1 93 ? -4.712 1.823 -1.879 1.00 93.44 93 GLY A CA 1
ATOM 665 C C . GLY A 1 93 ? -6.194 2.126 -1.750 1.00 93.44 93 GLY A C 1
ATOM 666 O O . GLY A 1 93 ? -6.999 1.293 -1.338 1.00 93.44 93 GLY A O 1
ATOM 667 N N . HIS A 1 94 ? -6.546 3.354 -2.129 1.00 90.81 94 HIS A N 1
ATOM 668 C CA . HIS A 1 94 ? -7.861 3.936 -1.877 1.00 90.81 94 HIS A CA 1
ATOM 669 C C . HIS A 1 94 ? -8.496 4.461 -3.171 1.00 90.81 94 HIS A C 1
ATOM 671 O O . HIS A 1 94 ? -8.030 5.460 -3.732 1.00 90.81 94 HIS A O 1
ATOM 677 N N . PRO A 1 95 ? -9.579 3.842 -3.671 1.00 86.81 95 PRO A N 1
ATOM 678 C CA . PRO A 1 95 ? -10.225 4.261 -4.915 1.00 86.81 95 PRO A CA 1
ATOM 679 C C . PRO A 1 95 ? -10.971 5.596 -4.774 1.00 86.81 95 PRO A C 1
ATOM 681 O O . PRO A 1 95 ? -11.201 6.286 -5.772 1.00 86.81 95 PRO A O 1
ATOM 684 N N . ARG A 1 96 ? -11.332 5.984 -3.540 1.00 81.19 96 ARG A N 1
ATOM 685 C CA . ARG A 1 96 ? -12.092 7.202 -3.226 1.00 81.19 96 ARG A CA 1
ATOM 686 C C . ARG A 1 96 ? -11.480 7.948 -2.028 1.00 81.19 96 ARG A C 1
ATOM 688 O O . ARG A 1 96 ? -11.698 7.533 -0.893 1.00 81.19 96 ARG A O 1
ATOM 695 N N . PRO A 1 97 ? -10.781 9.078 -2.246 1.00 70.94 97 PRO A N 1
ATOM 696 C CA . PRO A 1 97 ? -10.134 9.845 -1.176 1.00 70.94 97 PRO A CA 1
ATOM 697 C C . PRO A 1 97 ? -11.086 10.259 -0.046 1.00 70.94 97 PRO A C 1
ATOM 699 O O . PRO A 1 97 ? -10.753 10.124 1.126 1.00 70.94 97 PRO A O 1
ATOM 702 N N . GLY A 1 98 ? -12.296 10.714 -0.396 1.00 71.62 98 GLY A N 1
ATOM 703 C CA . GLY A 1 98 ? -13.287 11.155 0.589 1.00 71.62 98 GLY A CA 1
ATOM 704 C C . GLY A 1 98 ? -13.784 10.034 1.506 1.00 71.62 98 GLY A C 1
ATOM 705 O O . GLY A 1 98 ? -14.062 10.2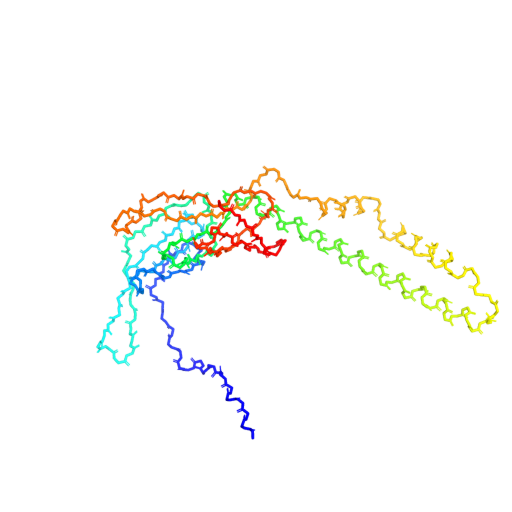94 2.672 1.00 71.62 98 GLY A O 1
ATOM 706 N N . ALA A 1 99 ? -13.833 8.793 1.009 1.00 72.50 99 ALA A N 1
ATOM 707 C CA . ALA A 1 99 ? -14.226 7.640 1.816 1.00 72.50 99 ALA A CA 1
ATOM 708 C C . ALA A 1 99 ? -13.171 7.348 2.895 1.00 72.50 99 ALA A C 1
ATOM 710 O O . ALA A 1 99 ? -13.520 7.197 4.060 1.00 72.50 99 ALA A O 1
ATOM 711 N N . LEU A 1 100 ? -11.878 7.407 2.545 1.00 73.69 100 LEU A N 1
ATOM 712 C CA . LEU A 1 100 ? -10.794 7.270 3.522 1.00 73.69 100 LEU A CA 1
ATOM 713 C C . LEU A 1 100 ? -10.847 8.369 4.593 1.00 73.69 100 LEU A C 1
ATOM 715 O O . LEU A 1 100 ? -10.726 8.077 5.781 1.00 73.69 100 LEU A O 1
ATOM 719 N N . THR A 1 101 ? -11.049 9.632 4.200 1.00 74.75 101 THR A N 1
ATOM 720 C CA . THR A 1 101 ? -11.183 10.739 5.162 1.00 74.75 101 THR A CA 1
ATOM 721 C C . THR A 1 101 ? -12.362 10.523 6.110 1.00 74.75 101 THR A C 1
ATOM 723 O O . THR A 1 101 ? -12.219 10.751 7.312 1.00 74.75 101 THR A O 1
ATOM 726 N N . ALA A 1 102 ? -13.502 10.045 5.601 1.00 71.94 102 ALA A N 1
ATOM 727 C CA . ALA A 1 102 ? -14.652 9.702 6.430 1.00 71.94 102 ALA A CA 1
ATOM 728 C C . ALA A 1 102 ? -14.307 8.584 7.429 1.00 71.94 102 ALA A C 1
ATOM 730 O O . ALA A 1 102 ? -14.529 8.763 8.627 1.00 71.94 102 ALA A O 1
ATOM 731 N N . THR A 1 103 ? -13.683 7.493 6.968 1.00 74.00 103 THR A N 1
ATOM 732 C CA . THR A 1 103 ? -13.215 6.390 7.825 1.00 74.00 103 THR A CA 1
ATOM 733 C C . THR A 1 103 ? -12.299 6.885 8.948 1.00 74.00 103 THR A C 1
ATOM 735 O O . THR A 1 103 ? -12.495 6.525 10.109 1.00 74.00 103 THR A O 1
ATOM 738 N N . VAL A 1 104 ? -11.325 7.750 8.639 1.00 76.06 104 VAL A N 1
ATOM 739 C CA . VAL A 1 104 ? -10.412 8.327 9.643 1.00 76.06 104 VAL A CA 1
ATOM 740 C C . VAL A 1 104 ? -11.171 9.163 10.674 1.00 76.06 104 VAL A C 1
ATOM 742 O O . VAL A 1 104 ? -10.955 8.996 11.877 1.00 76.06 104 VAL A O 1
ATOM 745 N N . ALA A 1 105 ? -12.065 10.045 10.218 1.00 73.44 105 ALA A N 1
ATOM 746 C CA . ALA A 1 105 ? -12.806 10.950 11.090 1.00 73.44 105 ALA A CA 1
ATOM 747 C C . ALA A 1 105 ? -13.691 10.191 12.088 1.00 73.44 105 ALA A C 1
ATOM 749 O O . ALA A 1 105 ? -13.607 10.435 13.292 1.00 73.44 105 ALA A O 1
ATOM 750 N N . LEU A 1 106 ? -14.489 9.225 11.627 1.00 73.75 106 LEU A N 1
ATOM 751 C CA . LEU A 1 106 ? -15.314 8.440 12.547 1.00 73.75 106 LEU A CA 1
ATOM 752 C C . LEU A 1 106 ? -14.468 7.528 13.426 1.00 73.75 106 LEU A C 1
ATOM 754 O O . LEU A 1 106 ? -14.808 7.365 14.594 1.00 73.75 106 LEU A O 1
ATOM 758 N N . ARG A 1 107 ? -13.353 6.966 12.938 1.00 75.06 107 ARG A N 1
ATOM 759 C CA . ARG A 1 107 ? -12.480 6.181 13.817 1.00 75.06 107 ARG A CA 1
ATOM 760 C C . ARG A 1 107 ? -11.987 7.011 14.998 1.00 75.06 107 ARG A C 1
ATOM 762 O O . ARG A 1 107 ? -11.978 6.496 16.114 1.00 75.06 107 ARG A O 1
ATOM 769 N N . ALA A 1 108 ? -11.589 8.262 14.776 1.00 76.06 108 ALA A N 1
ATOM 770 C CA . ALA A 1 108 ? -11.182 9.147 15.863 1.00 76.06 108 ALA A CA 1
ATOM 771 C C . ALA A 1 108 ? -12.308 9.303 16.903 1.00 76.06 108 ALA A C 1
ATOM 773 O O . ALA A 1 108 ? -12.065 9.116 18.099 1.00 76.06 108 ALA A O 1
ATOM 774 N N . SER A 1 109 ? -13.547 9.523 16.449 1.00 78.88 109 SER A N 1
ATOM 775 C CA . SER A 1 109 ? -14.730 9.566 17.320 1.00 78.88 109 SER A CA 1
ATOM 776 C C . SER A 1 109 ? -14.946 8.247 18.072 1.00 78.88 109 SER A C 1
ATOM 778 O O . SER A 1 109 ? -15.128 8.244 19.287 1.00 78.88 109 SER A O 1
ATOM 780 N N . CYS A 1 110 ? -14.837 7.107 17.389 1.00 77.44 110 CYS A N 1
ATOM 781 C CA . CYS A 1 110 ? -15.009 5.785 17.987 1.00 77.44 110 CYS A CA 1
ATOM 782 C C . CYS A 1 110 ? -13.931 5.443 19.020 1.00 77.44 110 CYS A C 1
ATOM 784 O O . CYS A 1 110 ? -14.235 4.842 20.050 1.00 77.44 110 CYS A O 1
ATOM 786 N N . LEU A 1 111 ? -12.672 5.817 18.775 1.00 78.50 111 LEU A N 1
ATOM 787 C CA . LEU A 1 111 ? -11.589 5.642 19.743 1.00 78.50 111 LEU A CA 1
ATOM 788 C C . LEU A 1 111 ? -11.819 6.505 20.986 1.00 78.50 111 LEU A C 1
ATOM 790 O O . LEU A 1 111 ? -11.618 6.020 22.098 1.00 78.50 111 LEU A O 1
ATOM 794 N N . SER A 1 112 ? -12.294 7.741 20.810 1.00 81.69 112 SER A N 1
ATOM 795 C CA . SER A 1 112 ? -12.650 8.624 21.924 1.00 81.69 112 SER A CA 1
ATOM 796 C C . SER A 1 112 ? -13.785 8.041 22.772 1.00 81.69 112 SER A C 1
ATOM 798 O O . SER A 1 112 ? -13.645 7.920 23.991 1.00 81.69 112 SER A O 1
ATOM 800 N N . LEU A 1 113 ? -14.863 7.575 22.132 1.00 82.00 113 LEU A N 1
ATOM 801 C CA . LEU A 1 113 ? -15.989 6.932 22.815 1.00 82.00 113 LEU A CA 1
ATOM 802 C C . LEU A 1 113 ? -15.564 5.657 23.553 1.00 82.00 113 LEU A C 1
ATOM 804 O O . LEU A 1 113 ? -15.956 5.455 24.701 1.00 82.00 113 LEU A O 1
ATOM 808 N N . ARG A 1 114 ? -14.715 4.818 22.944 1.00 80.38 114 ARG A N 1
ATOM 809 C CA . ARG A 1 114 ? -14.171 3.614 23.597 1.00 80.38 114 ARG A CA 1
ATOM 810 C C . ARG A 1 114 ? -13.289 3.950 24.794 1.00 80.38 114 ARG A C 1
ATOM 812 O O . ARG A 1 114 ? -13.406 3.296 25.824 1.00 80.38 114 ARG A O 1
ATOM 819 N N . ALA A 1 115 ? -12.434 4.966 24.683 1.00 80.94 115 ALA A N 1
ATOM 820 C CA . ALA A 1 115 ? -11.604 5.416 25.796 1.00 80.94 115 ALA A CA 1
ATOM 821 C C . ALA A 1 115 ? -12.463 5.937 26.959 1.00 80.94 115 ALA A C 1
ATOM 823 O O . ALA A 1 115 ? -12.201 5.593 28.111 1.00 80.94 115 ALA A O 1
ATOM 824 N N . LYS A 1 116 ? -13.525 6.698 26.658 1.00 84.25 116 LYS A N 1
ATOM 825 C CA . LYS A 1 116 ? -14.503 7.152 27.656 1.00 84.25 116 LYS A CA 1
ATOM 826 C C . LYS A 1 116 ? -15.194 5.964 28.331 1.00 84.25 116 LYS A C 1
ATOM 828 O O . LYS A 1 116 ? -15.190 5.886 29.555 1.00 84.25 116 LYS A O 1
ATOM 833 N N . ALA A 1 117 ? -15.721 5.019 27.551 1.00 79.75 117 ALA A N 1
ATOM 834 C CA . ALA A 1 117 ? -16.377 3.818 28.072 1.00 79.75 117 ALA A CA 1
ATOM 835 C C . ALA A 1 117 ? -15.440 2.986 28.966 1.00 79.75 117 ALA A C 1
ATOM 837 O O . ALA A 1 117 ? -15.832 2.562 30.050 1.00 79.75 117 ALA A O 1
ATOM 838 N N . HIS A 1 118 ? -14.180 2.816 28.558 1.00 78.56 118 HIS A N 1
ATOM 839 C CA . HIS A 1 118 ? -13.169 2.120 29.351 1.00 78.56 118 HIS A CA 1
ATOM 840 C C . HIS A 1 118 ? -12.848 2.856 30.659 1.00 78.56 118 HIS A C 1
ATOM 842 O O . HIS A 1 118 ? -12.789 2.236 31.716 1.00 78.56 118 HIS A O 1
ATOM 848 N N . ALA A 1 119 ? -12.669 4.180 30.619 1.00 82.12 119 ALA A N 1
ATOM 849 C CA . ALA A 1 119 ? -12.425 4.971 31.824 1.00 82.12 119 ALA A CA 1
ATOM 850 C C . ALA A 1 119 ? -13.585 4.862 32.829 1.00 82.12 119 ALA A C 1
ATOM 852 O O . ALA A 1 119 ? -13.346 4.773 34.032 1.00 82.12 119 ALA A O 1
ATOM 853 N N . ILE A 1 120 ? -14.827 4.817 32.336 1.00 81.00 120 ILE A N 1
ATOM 854 C CA . ILE A 1 120 ? -16.024 4.606 33.159 1.00 81.00 120 ILE A CA 1
ATOM 855 C C . ILE A 1 120 ? -16.021 3.209 33.778 1.00 81.00 120 ILE A C 1
ATOM 857 O O . ILE A 1 120 ? -16.267 3.093 34.974 1.00 81.00 120 ILE A O 1
ATOM 861 N N . ALA A 1 121 ? -15.715 2.168 32.998 1.00 74.88 121 ALA A N 1
ATOM 862 C CA . ALA A 1 121 ? -15.642 0.797 33.501 1.00 74.88 121 ALA A CA 1
ATOM 863 C C . ALA A 1 121 ? -14.609 0.669 34.632 1.00 74.88 121 ALA A C 1
ATOM 865 O O . ALA A 1 121 ? -14.950 0.215 35.719 1.00 74.88 121 ALA A O 1
ATOM 866 N N . VAL A 1 122 ? -13.397 1.195 34.428 1.00 80.25 122 VAL A N 1
ATOM 867 C CA . VAL A 1 122 ? -12.337 1.203 35.450 1.00 80.25 122 VAL A CA 1
ATOM 868 C C . VAL A 1 122 ? -12.746 2.002 36.693 1.00 80.25 122 VAL A C 1
ATOM 870 O O . VAL A 1 122 ? -12.442 1.606 37.816 1.00 80.25 122 VAL A O 1
ATOM 873 N N . ALA A 1 123 ? -13.422 3.143 36.526 1.00 81.12 123 ALA A N 1
ATOM 874 C CA . ALA A 1 123 ? -13.905 3.933 37.659 1.00 81.12 123 ALA A CA 1
ATOM 875 C C . ALA A 1 123 ? -14.999 3.197 38.451 1.00 81.12 123 ALA A C 1
ATOM 877 O O . ALA A 1 123 ? -14.983 3.232 39.680 1.00 81.12 123 ALA A O 1
ATOM 878 N N . ALA A 1 124 ? -15.912 2.510 37.759 1.00 75.62 124 ALA A N 1
ATOM 879 C CA . ALA A 1 124 ? -16.957 1.704 38.379 1.00 75.62 124 ALA A CA 1
ATOM 880 C C . ALA A 1 124 ? -16.368 0.514 39.151 1.00 75.62 124 ALA A C 1
ATOM 882 O O . ALA A 1 124 ? -16.750 0.295 40.296 1.00 75.62 124 ALA A O 1
ATOM 883 N N . GLU A 1 125 ? -15.404 -0.202 38.567 1.00 73.94 125 GLU A N 1
ATOM 884 C CA . GLU A 1 125 ? -14.685 -1.299 39.230 1.00 73.94 125 GLU A CA 1
ATOM 885 C C . GLU A 1 125 ? -14.003 -0.825 40.518 1.00 73.94 125 GLU A C 1
ATOM 887 O O . GLU A 1 125 ? -14.203 -1.417 41.576 1.00 73.94 125 GLU A O 1
ATOM 892 N N . ARG A 1 126 ? -13.282 0.304 40.467 1.00 78.94 126 ARG A N 1
ATOM 893 C CA . ARG A 1 126 ? -12.626 0.889 41.650 1.00 78.94 126 ARG A CA 1
ATOM 894 C C . ARG A 1 126 ? -13.605 1.282 42.752 1.00 78.94 126 ARG A C 1
ATOM 896 O O . ARG A 1 126 ? -13.294 1.130 43.930 1.00 78.94 126 ARG A O 1
ATOM 903 N N . GLU A 1 127 ? -14.765 1.821 42.388 1.00 76.81 127 GLU A N 1
ATOM 904 C CA . GLU A 1 127 ? -15.794 2.193 43.363 1.00 76.81 127 GLU A CA 1
ATOM 905 C C . GLU A 1 127 ? -16.419 0.951 44.018 1.00 76.81 127 GLU A C 1
ATOM 907 O O . GLU A 1 127 ? -16.661 0.951 45.226 1.00 76.81 127 GLU A O 1
ATOM 912 N N . VAL A 1 128 ? -16.632 -0.123 43.249 1.00 71.56 128 VAL A N 1
ATOM 913 C CA . VAL A 1 128 ? -17.094 -1.419 43.769 1.00 71.56 128 VAL A CA 1
ATOM 914 C C . VAL A 1 128 ? -16.056 -2.023 44.718 1.00 71.56 128 VAL A C 1
ATOM 916 O O . VAL A 1 128 ? -16.407 -2.392 45.837 1.00 71.56 128 VAL A O 1
ATOM 919 N N . GLU A 1 129 ? -14.777 -2.058 44.333 1.00 74.00 129 GLU A N 1
ATOM 920 C CA . GLU A 1 129 ? -13.685 -2.545 45.189 1.00 74.00 129 GLU A CA 1
ATOM 921 C C . GLU A 1 129 ? -13.578 -1.758 46.499 1.00 74.00 129 GLU A C 1
ATOM 923 O O . GLU A 1 129 ? -13.428 -2.345 47.574 1.00 74.00 129 GLU A O 1
ATOM 928 N N . LYS A 1 130 ? -13.683 -0.424 46.429 1.00 77.38 130 LYS A N 1
ATOM 929 C CA . LYS A 1 130 ? -13.634 0.438 47.612 1.00 77.38 130 LYS A CA 1
ATOM 930 C C . LYS A 1 130 ? -14.768 0.111 48.584 1.00 77.38 130 LYS A C 1
ATOM 932 O O . LYS A 1 130 ? -14.503 -0.030 49.774 1.00 77.38 130 LYS A O 1
ATOM 937 N N . LYS A 1 131 ? -16.000 -0.040 48.088 1.00 68.19 131 LYS A N 1
ATOM 938 C CA . LYS A 1 131 ? -17.169 -0.342 48.928 1.00 68.19 131 LYS A CA 1
ATOM 939 C C . LYS A 1 131 ? -17.124 -1.744 49.515 1.00 68.19 131 LYS A C 1
ATOM 941 O O . LYS A 1 131 ? -17.307 -1.882 50.715 1.00 68.19 131 LYS A O 1
ATOM 946 N N . LEU A 1 132 ? -16.757 -2.756 48.728 1.00 63.84 132 LEU A N 1
ATOM 947 C CA . LEU A 1 132 ? -16.543 -4.112 49.250 1.00 63.84 132 LEU A CA 1
ATOM 948 C C . LEU A 1 132 ? -15.465 -4.134 50.346 1.00 63.84 132 LEU A C 1
ATOM 950 O O . LEU A 1 132 ? -15.612 -4.823 51.352 1.00 63.84 132 LEU A O 1
ATOM 954 N N . GLY A 1 133 ? -14.395 -3.349 50.185 1.00 67.38 133 GLY A N 1
ATOM 955 C CA . GLY A 1 133 ? -13.345 -3.202 51.194 1.00 67.38 133 GLY A CA 1
ATOM 956 C C . GLY A 1 133 ? -13.746 -2.393 52.437 1.00 67.38 133 GLY A C 1
ATOM 957 O O . GLY A 1 133 ? -13.117 -2.558 53.485 1.00 67.38 133 GLY A O 1
ATOM 958 N N . GLU A 1 134 ? -14.746 -1.513 52.345 1.00 65.44 134 GLU A N 1
ATOM 959 C CA . GLU A 1 134 ? -15.340 -0.779 53.474 1.00 65.44 134 GLU A CA 1
ATOM 960 C C . GLU A 1 134 ? -16.368 -1.648 54.221 1.00 65.44 134 GLU A C 1
ATOM 962 O O . GLU A 1 134 ? -16.297 -1.746 55.448 1.00 65.44 134 GLU A O 1
ATOM 967 N N . ASP A 1 135 ? -17.229 -2.365 53.497 1.00 56.91 135 ASP A N 1
ATOM 968 C CA . ASP A 1 135 ? -18.261 -3.249 54.051 1.00 56.91 135 ASP A CA 1
ATOM 969 C C . ASP A 1 135 ? -17.646 -4.480 54.740 1.00 56.91 135 ASP A C 1
ATOM 971 O O . ASP A 1 135 ? -18.025 -4.823 55.861 1.00 56.91 135 ASP A O 1
ATOM 975 N N . ALA A 1 136 ? -16.602 -5.083 54.154 1.00 56.28 136 ALA A N 1
ATOM 976 C CA . ALA A 1 136 ? -15.855 -6.182 54.780 1.00 56.28 136 ALA A CA 1
ATOM 977 C C . ALA A 1 136 ? -15.150 -5.774 56.090 1.00 56.28 136 ALA A C 1
ATOM 979 O O . ALA A 1 136 ? -14.819 -6.632 56.910 1.00 56.28 136 ALA A O 1
ATOM 980 N N . LYS A 1 137 ? -14.906 -4.472 56.301 1.00 56.84 137 LYS A N 1
ATOM 981 C CA . LYS A 1 137 ? -14.366 -3.940 57.564 1.00 56.84 137 LYS A CA 1
ATOM 982 C C . LYS A 1 137 ? -15.453 -3.655 58.601 1.00 56.84 137 LYS A C 1
ATOM 984 O O . LYS A 1 137 ? -15.108 -3.544 59.777 1.00 56.84 137 LYS A O 1
ATOM 989 N N . GLN A 1 138 ? -16.714 -3.503 58.192 1.00 56.34 138 GLN A N 1
ATOM 990 C CA . GLN A 1 138 ? -17.824 -3.154 59.082 1.00 56.34 138 GLN A CA 1
ATOM 991 C C . GLN A 1 138 ? -18.627 -4.369 59.566 1.00 56.34 138 GLN A C 1
ATOM 993 O O . GLN A 1 138 ? -19.050 -4.342 60.720 1.00 56.34 138 GLN A O 1
ATOM 998 N N . ASP A 1 139 ? -18.782 -5.437 58.771 1.00 52.84 139 ASP A N 1
ATOM 999 C CA . ASP A 1 139 ? -19.454 -6.667 59.228 1.00 52.84 139 ASP A CA 1
ATOM 1000 C C . ASP A 1 139 ? -19.050 -7.924 58.408 1.00 52.84 139 ASP A C 1
ATOM 1002 O O . ASP A 1 139 ? -19.446 -8.059 57.248 1.00 52.84 139 ASP A O 1
ATOM 1006 N N . PRO A 1 140 ? -18.278 -8.881 58.967 1.00 55.00 140 PRO A N 1
ATOM 1007 C CA . PRO A 1 140 ? -17.795 -10.057 58.231 1.00 55.00 140 PRO A CA 1
ATOM 1008 C C . PRO A 1 140 ? -18.871 -11.093 57.852 1.00 55.00 140 PRO A C 1
ATOM 1010 O O . PRO A 1 140 ? -18.552 -12.048 57.144 1.00 55.00 140 PRO A O 1
ATOM 1013 N N . MET A 1 141 ? -20.109 -10.977 58.357 1.00 52.41 141 MET A N 1
ATOM 1014 C CA . MET A 1 141 ? -21.140 -12.026 58.242 1.00 52.41 141 MET A CA 1
ATOM 1015 C C . MET A 1 141 ? -22.171 -11.835 57.108 1.00 52.41 141 MET A C 1
ATOM 1017 O O . MET A 1 141 ? -22.990 -12.728 56.893 1.00 52.41 141 MET A O 1
ATOM 1021 N N . LEU A 1 142 ? -22.124 -10.738 56.341 1.00 54.12 142 LEU A N 1
ATOM 1022 C CA . LEU A 1 142 ? -23.042 -10.455 55.221 1.00 54.12 142 LEU A CA 1
ATOM 1023 C C . LEU A 1 142 ? -22.389 -10.748 53.852 1.00 54.12 142 LEU A C 1
ATOM 1025 O O . LEU A 1 142 ? -21.957 -9.837 53.153 1.00 54.12 142 LEU A O 1
ATOM 1029 N N . MET A 1 143 ? -22.299 -12.024 53.452 1.00 50.75 143 MET A N 1
ATOM 1030 C CA . MET A 1 143 ? -21.726 -12.418 52.145 1.00 50.75 143 MET A CA 1
ATOM 1031 C C . MET A 1 143 ? -22.757 -12.796 51.061 1.00 50.75 143 MET A C 1
ATOM 1033 O O . MET A 1 143 ? -22.356 -13.042 49.929 1.00 50.75 143 MET A O 1
ATOM 1037 N N . SER A 1 144 ? -24.065 -12.848 51.350 1.00 52.50 144 SER A N 1
ATOM 1038 C CA . SER A 1 144 ? -25.074 -13.298 50.365 1.00 52.50 144 SER A CA 1
ATOM 1039 C C . SER A 1 144 ? -25.532 -12.225 49.373 1.00 52.50 144 SER A C 1
ATOM 1041 O O . SER A 1 144 ? -25.967 -12.573 48.282 1.00 52.50 144 SER A O 1
ATOM 1043 N N . ASP A 1 145 ? -25.396 -10.939 49.714 1.00 60.75 145 ASP A N 1
ATOM 1044 C CA . ASP A 1 145 ? -26.052 -9.843 48.975 1.00 60.75 145 ASP A CA 1
ATOM 1045 C C . ASP A 1 145 ? -25.044 -8.963 48.199 1.00 60.75 145 ASP A C 1
ATOM 1047 O O . ASP A 1 145 ? -25.411 -7.984 47.547 1.00 60.75 145 ASP A O 1
ATOM 1051 N N . GLN A 1 146 ? -23.748 -9.295 48.261 1.00 60.00 146 GLN A N 1
ATOM 1052 C CA . GLN A 1 146 ? -22.671 -8.477 47.690 1.00 60.00 146 GLN A CA 1
ATOM 1053 C C . GLN A 1 146 ? -22.655 -8.482 46.152 1.00 60.00 146 GLN A C 1
ATOM 1055 O O . GLN A 1 146 ? -22.361 -7.448 45.549 1.00 60.00 146 GLN A O 1
ATOM 1060 N N . GLU A 1 147 ? -23.005 -9.602 45.507 1.00 62.75 147 GLU A N 1
ATOM 1061 C CA . GLU A 1 147 ? -23.062 -9.695 44.037 1.00 62.75 147 GLU A CA 1
ATOM 1062 C C . GLU A 1 147 ? -24.170 -8.812 43.442 1.00 62.75 147 GLU A C 1
ATOM 1064 O O . GLU A 1 147 ? -23.929 -8.093 42.470 1.00 62.75 147 GLU A O 1
ATOM 1069 N N . ASP A 1 148 ? -25.353 -8.783 44.059 1.00 64.69 148 ASP A N 1
ATOM 1070 C CA . ASP A 1 148 ? -26.485 -7.976 43.588 1.00 64.69 148 ASP A CA 1
ATOM 1071 C C . ASP A 1 148 ? -26.229 -6.470 43.756 1.00 64.69 148 ASP A C 1
ATOM 1073 O O . ASP A 1 148 ? -26.569 -5.663 42.883 1.00 64.69 148 ASP A O 1
ATOM 1077 N N . ILE A 1 149 ? -25.567 -6.078 44.849 1.00 63.06 149 ILE A N 1
ATOM 1078 C CA . ILE A 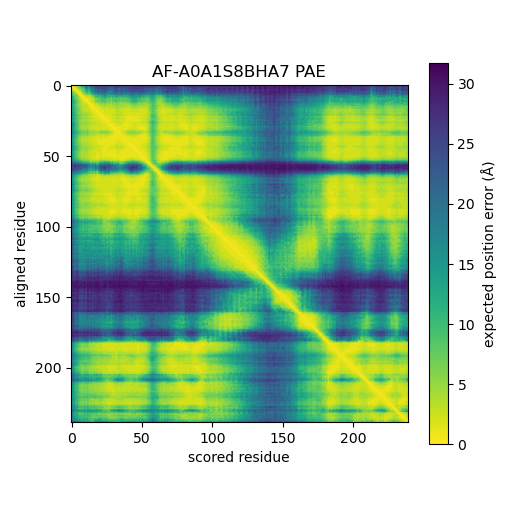1 149 ? -25.158 -4.689 45.093 1.00 63.06 149 ILE A CA 1
ATOM 1079 C C . ILE A 1 149 ? -24.076 -4.265 44.092 1.00 63.06 149 ILE A C 1
ATOM 1081 O O . ILE A 1 149 ? -24.176 -3.181 43.506 1.00 63.06 149 ILE A O 1
ATOM 1085 N N . ALA A 1 150 ? -23.077 -5.116 43.840 1.00 64.12 150 ALA A N 1
ATOM 1086 C CA . ALA A 1 150 ? -22.037 -4.851 42.848 1.00 64.12 150 ALA A CA 1
ATOM 1087 C C . ALA A 1 150 ? -22.631 -4.691 41.437 1.00 64.12 150 ALA A C 1
ATOM 1089 O O . ALA A 1 150 ? -22.327 -3.714 40.746 1.00 64.12 150 ALA A O 1
ATOM 1090 N N . ALA A 1 151 ? -23.554 -5.574 41.043 1.00 64.00 151 ALA A N 1
ATOM 1091 C CA . ALA A 1 151 ? -24.252 -5.501 39.761 1.00 64.00 151 ALA A CA 1
ATOM 1092 C C . ALA A 1 151 ? -25.119 -4.231 39.633 1.00 64.00 151 ALA A C 1
ATOM 1094 O O . ALA A 1 151 ? -25.112 -3.565 38.591 1.00 64.00 151 ALA A O 1
ATOM 1095 N N . ALA A 1 152 ? -25.832 -3.839 40.695 1.00 60.72 152 ALA A N 1
ATOM 1096 C CA . ALA A 1 152 ? -26.646 -2.624 40.712 1.00 60.72 152 ALA A CA 1
ATOM 1097 C C . ALA A 1 152 ? -25.797 -1.341 40.632 1.00 60.72 152 ALA A C 1
ATOM 1099 O O . ALA A 1 152 ? -26.166 -0.398 39.924 1.00 60.72 152 ALA A O 1
ATOM 1100 N N . ILE A 1 153 ? -24.646 -1.300 41.311 1.00 60.53 153 ILE A N 1
ATOM 1101 C CA . ILE A 1 153 ? -23.704 -0.170 41.264 1.00 60.53 153 ILE A CA 1
ATOM 1102 C C . ILE A 1 153 ? -23.052 -0.067 39.887 1.00 60.53 153 ILE A C 1
ATOM 1104 O O . ILE A 1 153 ? -22.997 1.030 39.324 1.00 60.53 153 ILE A O 1
ATOM 1108 N N . GLN A 1 154 ? -22.611 -1.186 39.310 1.00 60.28 154 GLN A N 1
ATOM 1109 C CA . GLN A 1 154 ? -22.036 -1.216 37.967 1.00 60.28 154 GLN A CA 1
ATOM 1110 C C . GLN A 1 154 ? -23.042 -0.686 36.937 1.00 60.28 154 GLN A C 1
ATOM 1112 O O . GLN A 1 154 ? -22.725 0.223 36.168 1.00 60.28 154 GLN A O 1
ATOM 1117 N N . LYS A 1 155 ? -24.291 -1.169 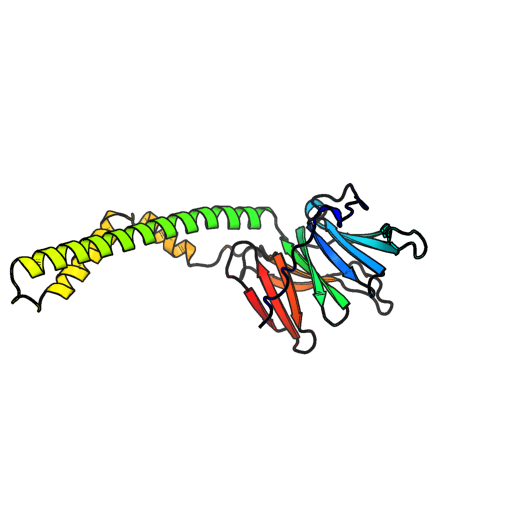36.987 1.00 58.50 155 LYS A N 1
ATOM 1118 C CA . LYS A 1 155 ? -25.370 -0.718 36.099 1.00 58.50 155 LYS A CA 1
ATOM 1119 C C . LYS A 1 155 ? -25.644 0.786 36.232 1.00 58.50 155 LYS A C 1
ATOM 1121 O O . LYS A 1 155 ? -25.686 1.492 35.226 1.00 58.50 155 LYS A O 1
ATOM 1126 N N . LYS A 1 156 ? -25.762 1.295 37.463 1.00 58.06 156 LYS A N 1
ATOM 1127 C CA . LYS A 1 156 ? -26.063 2.711 37.742 1.00 58.06 156 LYS A CA 1
ATOM 1128 C C . LYS A 1 156 ? -24.907 3.650 37.370 1.00 58.06 156 LYS A C 1
ATOM 1130 O O . LYS A 1 156 ? -25.147 4.754 36.893 1.00 58.06 156 LYS A O 1
ATOM 1135 N N . THR A 1 157 ? -23.657 3.212 37.533 1.00 55.50 157 THR A N 1
ATOM 1136 C CA . THR A 1 157 ? -22.460 3.994 37.165 1.00 55.50 157 THR A CA 1
ATOM 1137 C C . THR A 1 157 ? -22.299 4.099 35.644 1.00 55.50 157 THR A C 1
ATOM 1139 O O . THR A 1 157 ? -21.957 5.163 35.132 1.00 55.50 157 THR A O 1
ATOM 1142 N N . VAL A 1 158 ? -22.622 3.036 34.900 1.00 55.22 158 VAL A N 1
ATOM 1143 C CA . VAL A 1 158 ? -22.605 3.048 33.426 1.00 55.22 158 VAL A CA 1
ATOM 1144 C C . VAL A 1 158 ? -23.742 3.902 32.846 1.00 55.22 158 VAL A C 1
ATOM 1146 O O . VAL A 1 158 ? -23.531 4.607 31.859 1.00 55.22 158 VAL A O 1
ATOM 1149 N N . GLU A 1 159 ? -24.933 3.889 33.455 1.00 54.16 159 GLU A N 1
ATOM 1150 C CA . GLU A 1 159 ? -26.076 4.713 33.020 1.00 54.16 159 GLU A CA 1
ATOM 1151 C C . GLU A 1 159 ? -25.919 6.212 33.315 1.00 54.16 159 GLU A C 1
ATOM 1153 O O . GLU A 1 159 ? -26.428 7.028 32.554 1.00 54.16 159 GLU A O 1
ATOM 1158 N N . VAL A 1 160 ? -25.205 6.604 34.376 1.00 55.44 160 VAL A N 1
ATOM 1159 C CA . VAL A 1 160 ? -25.064 8.027 34.748 1.00 55.44 160 VAL A CA 1
ATOM 1160 C C . VAL A 1 160 ? -23.997 8.767 33.923 1.00 55.44 160 VAL A C 1
ATOM 1162 O O . VAL A 1 160 ? -24.060 9.991 33.817 1.00 55.44 160 VAL A O 1
ATOM 1165 N N . VAL A 1 161 ? -23.025 8.069 33.316 1.00 62.12 161 VAL A N 1
ATOM 1166 C CA . VAL A 1 161 ? -21.835 8.722 32.718 1.00 62.12 161 VAL A CA 1
ATOM 1167 C C . VAL A 1 161 ? -21.780 8.657 31.179 1.00 62.12 161 VAL A C 1
ATOM 1169 O O . VAL A 1 161 ? -21.079 9.462 30.556 1.00 62.12 161 VAL A O 1
ATOM 1172 N N . MET A 1 162 ? -22.553 7.771 30.539 1.00 71.44 162 MET A N 1
ATOM 1173 C CA . MET A 1 162 ? -22.777 7.789 29.085 1.00 71.44 162 MET A CA 1
ATOM 1174 C C . MET A 1 162 ? -24.242 8.050 28.755 1.00 71.44 162 MET A C 1
ATOM 1176 O O . MET A 1 162 ? -25.127 7.347 29.234 1.00 71.44 162 MET A O 1
ATOM 1180 N N . THR A 1 163 ? -24.489 9.029 27.887 1.00 81.12 163 THR A N 1
ATOM 1181 C CA . THR A 1 163 ? -25.844 9.306 27.384 1.00 81.12 163 THR A CA 1
ATOM 1182 C C . THR A 1 163 ? -26.333 8.183 26.459 1.00 81.12 163 THR A C 1
ATOM 1184 O O . THR A 1 163 ? -25.527 7.472 25.853 1.00 81.12 163 THR A O 1
ATOM 1187 N N . GLU A 1 164 ? -27.652 8.035 26.286 1.00 81.00 164 GLU A N 1
ATOM 1188 C CA . GLU A 1 164 ? -28.219 7.096 25.298 1.00 81.00 164 GLU A CA 1
ATOM 1189 C C . GLU A 1 164 ? -27.702 7.368 23.879 1.00 81.00 164 GLU A C 1
ATOM 1191 O O . GLU A 1 164 ? -27.426 6.433 23.128 1.00 81.00 164 GLU A O 1
ATOM 1196 N N . ALA A 1 165 ? -27.494 8.645 23.535 1.00 80.94 165 ALA A N 1
ATOM 1197 C CA . ALA A 1 165 ? -26.895 9.042 22.268 1.00 80.94 165 ALA A CA 1
ATOM 1198 C C . ALA A 1 165 ? -25.475 8.476 22.121 1.00 80.94 165 ALA A C 1
ATOM 1200 O O . ALA A 1 165 ? -25.199 7.805 21.130 1.00 80.94 165 ALA A O 1
ATOM 1201 N N . GLU A 1 166 ? -24.607 8.666 23.122 1.00 81.62 166 GLU A N 1
ATOM 1202 C CA . GLU A 1 166 ? -23.232 8.140 23.134 1.00 81.62 166 GLU A CA 1
ATOM 1203 C C . GLU A 1 166 ? -23.188 6.608 23.079 1.00 81.62 166 GLU A C 1
ATOM 1205 O O . GLU A 1 166 ? -22.319 6.040 22.417 1.00 81.62 166 GLU A O 1
ATOM 1210 N N . ARG A 1 167 ? -24.134 5.925 23.738 1.00 77.81 167 ARG A N 1
ATOM 1211 C CA . ARG A 1 167 ? -24.268 4.464 23.658 1.00 77.81 167 ARG A CA 1
ATOM 1212 C C . ARG A 1 167 ? -24.645 4.025 22.241 1.00 77.81 167 ARG A C 1
ATOM 1214 O O . ARG A 1 167 ? -23.990 3.144 21.691 1.00 77.81 167 ARG A O 1
ATOM 1221 N N . GLY A 1 168 ? -25.614 4.697 21.620 1.00 77.81 168 GLY A N 1
ATOM 1222 C CA . GLY A 1 168 ? -25.985 4.453 20.226 1.00 77.81 168 GLY A CA 1
ATOM 1223 C C . GLY A 1 168 ? -24.855 4.768 19.236 1.00 77.81 168 GLY A C 1
ATOM 1224 O O . GLY A 1 168 ? -24.713 4.085 18.225 1.00 77.81 168 GLY A O 1
ATOM 1225 N N . GLU A 1 169 ? -24.016 5.773 19.507 1.00 76.81 169 GLU A N 1
ATOM 1226 C CA . GLU A 1 169 ? -22.815 6.048 18.703 1.00 76.81 169 GLU A CA 1
ATOM 1227 C C . GLU A 1 169 ? -21.772 4.936 18.845 1.00 76.81 169 GLU A C 1
ATOM 1229 O O . GLU A 1 169 ? -21.209 4.484 17.847 1.00 76.81 169 GLU A O 1
ATOM 1234 N N . LEU A 1 170 ? -21.538 4.460 20.071 1.00 73.25 170 LEU A N 1
ATOM 1235 C CA . LEU A 1 170 ? -20.601 3.375 20.351 1.00 73.25 170 LEU A CA 1
ATOM 1236 C C . LEU A 1 170 ? -21.045 2.052 19.704 1.00 73.25 170 LEU A C 1
ATOM 1238 O O . LEU A 1 170 ? -20.204 1.305 19.203 1.00 73.25 170 LEU A O 1
ATOM 1242 N N . GLU A 1 171 ? -22.349 1.781 19.653 1.00 73.88 171 GLU A N 1
ATOM 1243 C CA . GLU A 1 171 ? -22.908 0.646 18.909 1.00 73.88 171 GLU A CA 1
ATOM 1244 C C . GLU A 1 171 ? -22.702 0.799 17.397 1.00 73.88 171 GLU A C 1
ATOM 1246 O O . GLU A 1 171 ? -22.280 -0.150 16.737 1.00 73.88 171 GLU A O 1
ATOM 1251 N N . ARG A 1 172 ? -22.887 2.003 16.835 1.00 71.19 172 ARG A N 1
ATOM 1252 C CA . ARG A 1 172 ? -22.547 2.271 15.424 1.00 71.19 172 ARG A CA 1
ATOM 1253 C C . ARG A 1 172 ? -21.058 2.075 15.141 1.00 71.19 172 ARG A C 1
ATOM 1255 O O . ARG A 1 172 ? -20.717 1.567 14.082 1.00 71.19 172 ARG A O 1
ATOM 1262 N N . CYS A 1 173 ? -20.181 2.380 16.096 1.00 69.25 173 CYS A N 1
ATOM 1263 C CA . CYS A 1 173 ? -18.750 2.071 16.014 1.00 69.25 173 CYS A CA 1
ATOM 1264 C C . CYS A 1 173 ? -18.426 0.564 16.007 1.00 69.25 173 CYS A C 1
ATOM 1266 O O . CYS A 1 173 ? -17.275 0.190 15.757 1.00 69.25 173 CYS A O 1
ATOM 1268 N N . ALA A 1 174 ? -19.389 -0.308 16.324 1.00 59.72 174 ALA A N 1
ATOM 1269 C CA . ALA A 1 174 ? -19.259 -1.759 16.194 1.00 59.72 174 ALA A CA 1
ATOM 1270 C C . ALA A 1 174 ? -19.747 -2.283 14.826 1.00 59.72 174 ALA A C 1
ATOM 1272 O O . ALA A 1 174 ? -19.381 -3.394 14.442 1.00 59.72 174 ALA A O 1
ATOM 1273 N N . VAL A 1 175 ? -20.520 -1.489 14.072 1.00 55.41 175 VAL A N 1
ATOM 1274 C CA . VAL A 1 175 ? -21.059 -1.842 12.749 1.00 55.41 175 VAL A CA 1
ATOM 1275 C C . VAL A 1 175 ? -20.141 -1.305 11.642 1.00 55.41 175 VAL A C 1
ATOM 1277 O O . VAL A 1 175 ? -19.563 -0.228 11.754 1.00 55.41 175 VAL A O 1
ATOM 1280 N N . ALA A 1 176 ? -19.948 -2.092 10.577 1.00 51.31 176 ALA A N 1
ATOM 1281 C CA . ALA A 1 176 ? -19.045 -1.752 9.479 1.00 51.31 176 ALA A CA 1
ATOM 1282 C C . ALA A 1 176 ? -19.471 -0.474 8.733 1.00 51.31 176 ALA A C 1
ATOM 1284 O O . ALA A 1 176 ? -20.659 -0.205 8.557 1.00 51.31 176 ALA A O 1
ATOM 1285 N N . TYR A 1 177 ? -18.460 0.279 8.293 1.00 50.50 177 TYR A N 1
ATOM 1286 C CA . TYR A 1 177 ? -18.585 1.518 7.534 1.00 50.50 177 TYR A CA 1
ATOM 1287 C C . TYR A 1 177 ? -19.323 1.344 6.201 1.00 50.50 177 TYR A C 1
ATOM 1289 O O . TYR A 1 177 ? -19.451 0.227 5.704 1.00 50.50 177 TYR A O 1
ATOM 1297 N N . ASP A 1 178 ? -19.783 2.483 5.673 1.00 50.16 178 ASP A N 1
ATOM 1298 C CA . ASP A 1 178 ? -20.573 2.706 4.459 1.00 50.16 178 ASP A CA 1
ATOM 1299 C C . ASP A 1 178 ? -20.422 1.687 3.304 1.00 50.16 178 ASP A C 1
ATOM 1301 O O . ASP A 1 178 ? -19.408 1.029 3.092 1.00 50.16 178 ASP A O 1
ATOM 1305 N N . GLY A 1 179 ? -21.471 1.574 2.484 1.00 51.31 179 GLY A N 1
ATOM 1306 C CA . GLY A 1 179 ? -21.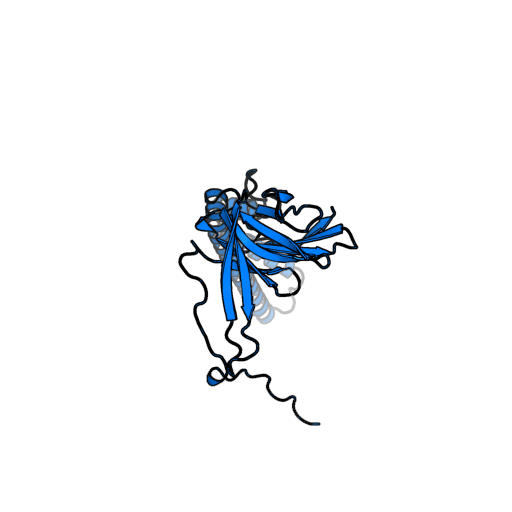481 0.732 1.282 1.00 51.31 179 GLY A CA 1
ATOM 1307 C C . GLY A 1 179 ? -20.544 1.205 0.156 1.00 51.31 179 GLY A C 1
ATOM 1308 O O . GLY A 1 179 ? -20.714 0.777 -0.984 1.00 51.31 179 GLY A O 1
ATOM 1309 N N . THR A 1 180 ? -19.602 2.114 0.424 1.00 54.53 180 THR A N 1
ATOM 1310 C CA . THR A 1 180 ? -18.650 2.638 -0.554 1.00 54.53 180 THR A CA 1
ATOM 1311 C C . THR A 1 180 ? -17.275 2.015 -0.313 1.00 54.53 180 THR A C 1
ATOM 1313 O O . THR A 1 180 ? -16.642 2.351 0.674 1.00 54.53 180 THR A O 1
ATOM 1316 N N . PRO A 1 181 ? -16.751 1.159 -1.213 1.00 61.41 181 PRO A N 1
ATOM 1317 C CA . PRO A 1 181 ? -15.475 0.474 -0.997 1.00 61.41 181 PRO A CA 1
ATOM 1318 C C . PRO A 1 181 ? -14.324 1.476 -0.808 1.00 61.41 181 PRO A C 1
ATOM 1320 O O . PRO A 1 181 ? -13.963 2.160 -1.772 1.00 61.41 181 PRO A O 1
ATOM 1323 N N . PRO A 1 182 ? -13.733 1.602 0.393 1.00 73.00 182 PRO A N 1
ATOM 1324 C CA . PRO A 1 182 ? -12.644 2.547 0.634 1.00 73.00 182 PRO A CA 1
ATOM 1325 C C . PRO A 1 182 ? -11.263 1.891 0.452 1.00 73.00 182 PRO A C 1
ATOM 1327 O O . PRO A 1 182 ? -10.233 2.569 0.500 1.00 73.00 182 PRO A O 1
ATOM 1330 N N . SER A 1 183 ? -11.250 0.581 0.194 1.00 88.19 183 SER A N 1
ATOM 1331 C CA . SER A 1 183 ? -10.059 -0.241 0.028 1.00 88.19 183 SER A CA 1
ATOM 1332 C C . SER A 1 183 ? -10.023 -0.899 -1.343 1.00 88.19 183 SER A C 1
ATOM 1334 O O . SER A 1 183 ? -11.050 -1.343 -1.866 1.00 88.19 183 SER A O 1
ATOM 1336 N N . TRP A 1 184 ? -8.821 -0.975 -1.898 1.00 93.00 184 TRP A N 1
ATOM 1337 C CA . TRP A 1 184 ? -8.530 -1.611 -3.170 1.00 93.00 184 TRP A CA 1
ATOM 1338 C C . TRP A 1 184 ? -7.160 -2.289 -3.107 1.00 93.00 184 TRP A C 1
ATOM 1340 O O . TRP A 1 184 ? -6.197 -1.704 -2.610 1.00 93.00 184 TRP A O 1
ATOM 1350 N N . VAL A 1 185 ? -7.074 -3.505 -3.636 1.00 94.81 185 VAL A N 1
ATOM 1351 C CA . VAL A 1 185 ? -5.827 -4.229 -3.887 1.00 94.81 185 VAL A CA 1
ATOM 1352 C C . VAL A 1 185 ? -5.872 -4.777 -5.301 1.00 94.81 185 VAL A C 1
ATOM 1354 O O . VAL A 1 185 ? -6.850 -5.424 -5.687 1.00 94.81 185 VAL A O 1
ATOM 1357 N N . GLY A 1 186 ? -4.799 -4.564 -6.055 1.00 95.44 186 GLY A N 1
ATOM 1358 C CA . GLY A 1 186 ? -4.666 -5.099 -7.401 1.00 95.44 186 GLY A CA 1
ATOM 1359 C C . GLY A 1 186 ? -3.272 -5.614 -7.714 1.00 95.44 186 GLY A C 1
ATOM 1360 O O . GLY A 1 186 ? -2.276 -5.197 -7.124 1.00 95.44 186 GLY A O 1
ATOM 1361 N N . GLU A 1 187 ? -3.224 -6.515 -8.684 1.00 96.62 187 GLU A N 1
ATOM 1362 C CA . GLU A 1 187 ? -2.012 -7.025 -9.312 1.00 96.62 187 GLU A CA 1
ATOM 1363 C C . GLU A 1 187 ? -1.812 -6.325 -10.660 1.00 96.62 187 GLU A C 1
ATOM 1365 O O . GLU A 1 187 ? -2.730 -6.290 -11.484 1.00 96.62 187 GLU A O 1
ATOM 1370 N N . LEU A 1 188 ? -0.614 -5.795 -10.906 1.00 96.94 188 LEU A N 1
ATOM 1371 C CA . LEU A 1 188 ? -0.268 -5.238 -12.211 1.00 96.94 188 LEU A CA 1
ATOM 1372 C C . LEU A 1 188 ? -0.173 -6.369 -13.242 1.00 96.94 188 LEU A C 1
ATOM 1374 O O . LEU A 1 188 ? 0.614 -7.308 -13.088 1.00 96.94 188 LEU A O 1
ATOM 1378 N N . VAL A 1 189 ? -0.962 -6.274 -14.310 1.00 95.75 189 VAL A N 1
ATOM 1379 C CA . VAL A 1 189 ? -0.947 -7.258 -15.392 1.00 95.75 189 VAL A CA 1
ATOM 1380 C C . VAL A 1 189 ? 0.235 -6.968 -16.310 1.00 95.75 189 VAL A C 1
ATOM 1382 O O . VAL A 1 189 ? 0.343 -5.883 -16.886 1.00 95.75 189 VAL A O 1
ATOM 1385 N N . VAL A 1 190 ? 1.114 -7.954 -16.467 1.00 93.00 190 VAL A N 1
ATOM 1386 C CA . VAL A 1 190 ? 2.170 -7.962 -17.487 1.00 93.00 190 VAL A CA 1
ATOM 1387 C C . VAL A 1 190 ? 1.855 -8.975 -18.587 1.00 93.00 190 VAL A C 1
ATOM 1389 O O . VAL A 1 190 ? 1.146 -9.951 -18.330 1.00 93.00 190 VAL A O 1
ATOM 1392 N N . ASP A 1 191 ? 2.379 -8.729 -19.783 1.00 90.94 191 ASP A N 1
ATOM 1393 C CA . ASP A 1 191 ? 2.323 -9.655 -20.915 1.00 90.94 191 ASP A CA 1
ATOM 1394 C C . ASP A 1 191 ? 3.306 -10.835 -20.760 1.00 90.94 191 ASP A C 1
ATOM 1396 O O . ASP A 1 191 ? 4.038 -10.937 -19.770 1.00 90.94 191 ASP A O 1
ATOM 1400 N N . ASP A 1 192 ? 3.344 -11.725 -21.757 1.00 86.94 192 ASP A N 1
ATOM 1401 C CA . ASP A 1 192 ? 4.225 -12.904 -21.776 1.00 86.94 192 ASP A CA 1
ATOM 1402 C C . ASP A 1 192 ? 5.723 -12.550 -21.746 1.00 86.94 192 ASP A C 1
ATOM 1404 O O . ASP A 1 192 ? 6.557 -13.386 -21.395 1.00 86.94 192 ASP A O 1
ATOM 1408 N N . SER A 1 193 ? 6.080 -11.311 -22.098 1.00 84.25 193 SER A N 1
ATOM 1409 C CA . SER A 1 193 ? 7.450 -10.797 -22.040 1.00 84.25 193 SER A CA 1
ATOM 1410 C C . SER A 1 193 ? 7.794 -10.131 -20.701 1.00 84.25 193 SER A C 1
ATOM 1412 O O . SER A 1 193 ? 8.936 -9.719 -20.492 1.00 84.25 193 SER A O 1
ATOM 1414 N N . GLY A 1 194 ? 6.828 -10.041 -19.781 1.00 83.12 194 GLY A N 1
ATOM 1415 C CA . GLY A 1 194 ? 6.980 -9.381 -18.486 1.00 83.12 194 GLY A CA 1
ATOM 1416 C C . GLY A 1 194 ? 6.792 -7.863 -18.538 1.00 83.12 194 GLY A C 1
ATOM 1417 O O . GLY A 1 194 ? 7.080 -7.177 -17.556 1.00 83.12 194 GLY A O 1
ATOM 1418 N N . VAL A 1 195 ? 6.298 -7.311 -19.650 1.00 87.06 195 VAL A N 1
ATOM 1419 C CA . VAL A 1 195 ? 6.064 -5.870 -19.793 1.00 87.06 195 VAL A CA 1
ATOM 1420 C C . VAL A 1 195 ? 4.674 -5.506 -19.255 1.00 87.06 195 VAL A C 1
ATOM 1422 O O . VAL A 1 195 ? 3.691 -6.154 -19.612 1.00 87.06 195 VAL A O 1
ATOM 1425 N N . PRO A 1 196 ? 4.547 -4.464 -18.408 1.00 91.31 196 PRO A N 1
ATOM 1426 C CA . PRO A 1 196 ? 3.253 -3.976 -17.941 1.00 91.31 196 PRO A CA 1
ATOM 1427 C C . PRO A 1 196 ? 2.314 -3.601 -19.084 1.00 91.31 196 PRO A C 1
ATOM 1429 O O . PRO A 1 196 ? 2.630 -2.744 -19.905 1.00 91.31 196 PRO A O 1
ATOM 1432 N N . THR A 1 197 ? 1.124 -4.192 -19.071 1.00 92.75 197 THR A N 1
ATOM 1433 C CA . THR A 1 197 ? 0.053 -3.925 -20.047 1.00 92.75 197 THR A CA 1
ATOM 1434 C C . THR A 1 197 ? -0.664 -2.599 -19.785 1.00 92.75 197 THR A C 1
ATOM 1436 O O . THR A 1 197 ? -1.316 -2.051 -20.668 1.00 92.75 197 THR A O 1
ATOM 1439 N N . GLY A 1 198 ? -0.546 -2.075 -18.561 1.00 92.44 198 GLY A N 1
ATOM 1440 C CA . GLY A 1 198 ? -1.332 -0.941 -18.076 1.00 92.44 198 GLY A CA 1
ATOM 1441 C C . GLY A 1 198 ? -2.629 -1.347 -17.370 1.00 92.44 198 GLY A C 1
ATOM 1442 O O . GLY A 1 198 ? -3.292 -0.490 -16.787 1.00 92.44 198 GLY A O 1
ATOM 1443 N N . GLU A 1 199 ? -2.971 -2.635 -17.381 1.00 95.06 199 GLU A N 1
ATOM 1444 C CA . GLU A 1 199 ? -4.158 -3.174 -16.726 1.00 95.06 199 GLU A CA 1
ATOM 1445 C C . GLU A 1 199 ? -3.856 -3.683 -15.314 1.00 95.06 199 GLU A C 1
ATOM 1447 O O . GLU A 1 199 ? -2.731 -4.071 -14.983 1.00 95.06 199 GLU A O 1
ATOM 1452 N N . TRP A 1 200 ? -4.892 -3.703 -14.477 1.00 96.69 200 TRP A N 1
ATOM 1453 C CA . TRP A 1 200 ? -4.829 -4.221 -13.115 1.00 96.69 200 TRP A CA 1
ATOM 1454 C C . TRP A 1 200 ? -5.873 -5.312 -12.926 1.00 96.69 200 TRP A C 1
ATOM 1456 O O . TRP A 1 200 ? -7.047 -5.115 -13.234 1.00 96.69 200 TRP A O 1
ATOM 1466 N N . ARG A 1 201 ? -5.449 -6.441 -12.363 1.00 9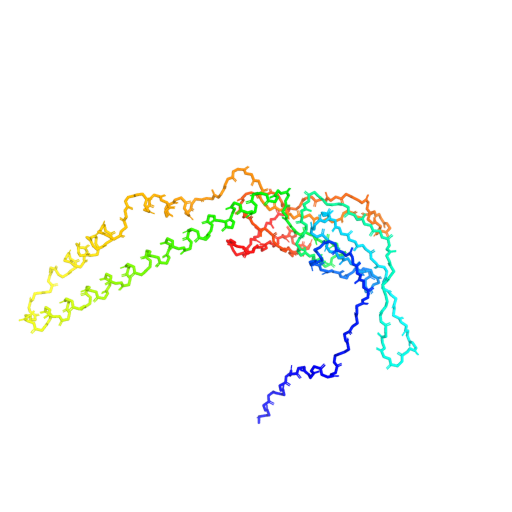4.69 201 ARG A N 1
ATOM 1467 C CA . ARG A 1 201 ? -6.346 -7.491 -11.885 1.00 94.69 201 ARG A CA 1
ATOM 1468 C C . ARG A 1 201 ? -6.722 -7.168 -10.447 1.00 94.69 201 ARG A C 1
ATOM 1470 O O . ARG A 1 201 ? -5.842 -7.085 -9.594 1.00 94.69 201 ARG A O 1
ATOM 1477 N N . GLU A 1 202 ? -8.002 -6.977 -10.169 1.00 92.88 202 GLU A N 1
ATOM 1478 C CA . GLU A 1 202 ? -8.458 -6.707 -8.806 1.00 92.88 202 GLU A CA 1
ATOM 1479 C C . GLU A 1 202 ? -8.392 -7.983 -7.965 1.00 92.88 202 GLU A C 1
ATOM 1481 O O . GLU A 1 202 ? -8.938 -9.016 -8.345 1.00 92.88 202 GLU A O 1
ATOM 1486 N N . LEU A 1 203 ? -7.704 -7.903 -6.828 1.00 91.06 203 LEU A N 1
ATOM 1487 C CA . LEU A 1 203 ? -7.625 -8.984 -5.844 1.00 91.06 203 LEU A CA 1
ATOM 1488 C C . LEU A 1 203 ? -8.575 -8.730 -4.673 1.00 91.06 203 LEU A C 1
ATOM 1490 O O . LEU A 1 203 ? -9.083 -9.661 -4.055 1.00 91.06 203 LEU A O 1
ATOM 1494 N N . TYR A 1 204 ? -8.823 -7.457 -4.360 1.00 88.81 204 TYR A N 1
ATOM 1495 C CA . TYR A 1 204 ? -9.784 -7.066 -3.342 1.00 88.81 204 TYR A CA 1
ATOM 1496 C C . TYR A 1 204 ? -10.348 -5.679 -3.632 1.00 88.81 204 TYR A C 1
ATOM 1498 O O . TYR A 1 204 ? -9.604 -4.707 -3.739 1.00 88.81 204 TYR A O 1
ATOM 1506 N N . VAL A 1 205 ? -11.675 -5.581 -3.679 1.00 87.19 205 VAL A N 1
ATOM 1507 C CA . VAL A 1 205 ? -12.412 -4.317 -3.627 1.00 87.19 205 VAL A CA 1
ATOM 1508 C C . VAL A 1 205 ? -13.568 -4.522 -2.675 1.00 87.19 205 VAL A C 1
ATOM 1510 O O . VAL A 1 205 ? -14.415 -5.387 -2.889 1.00 87.19 205 VAL A O 1
ATOM 1513 N N . GLY A 1 206 ? -13.621 -3.752 -1.597 1.00 77.69 206 GLY A N 1
ATOM 1514 C CA . GLY A 1 206 ? -14.701 -3.949 -0.648 1.00 77.69 206 GLY A CA 1
ATOM 1515 C C . GLY A 1 206 ? -14.717 -2.970 0.500 1.00 77.69 206 GLY A C 1
ATOM 1516 O O . GLY A 1 206 ? -13.817 -2.155 0.674 1.00 77.69 206 GLY A O 1
ATOM 1517 N N . THR A 1 207 ? -15.785 -3.087 1.279 1.00 74.50 207 THR A N 1
ATOM 1518 C CA . THR A 1 207 ? -16.074 -2.318 2.498 1.00 74.50 207 THR A CA 1
ATOM 1519 C C . THR A 1 207 ? -15.793 -3.123 3.760 1.00 74.50 207 THR A C 1
ATOM 1521 O O . THR A 1 207 ? -15.876 -2.602 4.872 1.00 74.50 207 THR A O 1
ATOM 1524 N N . ALA A 1 208 ? -15.417 -4.404 3.612 1.00 70.56 208 ALA A N 1
ATOM 1525 C CA . ALA A 1 208 ? -15.005 -5.224 4.746 1.00 70.56 208 ALA A CA 1
ATOM 1526 C C . ALA A 1 208 ? -13.860 -4.550 5.520 1.00 70.56 208 ALA A C 1
ATOM 1528 O O . ALA A 1 208 ? -13.758 -4.752 6.731 1.00 70.56 208 ALA A O 1
ATOM 1529 N N . PHE A 1 209 ? -13.081 -3.690 4.854 1.00 72.75 209 PHE A N 1
ATOM 1530 C CA . PHE A 1 209 ? -12.027 -2.891 5.448 1.00 72.75 209 PHE A CA 1
ATOM 1531 C C . PHE A 1 209 ? -12.001 -1.444 4.934 1.00 72.75 209 PHE A C 1
ATOM 1533 O O . PHE A 1 209 ? -12.123 -1.211 3.732 1.00 72.75 209 PHE A O 1
ATOM 1540 N N . GLY A 1 210 ? -11.778 -0.487 5.843 1.00 69.88 210 GLY A N 1
ATOM 1541 C CA . GLY A 1 210 ? -11.801 0.957 5.594 1.00 69.88 210 GLY A CA 1
ATOM 1542 C C . GLY A 1 210 ? -10.580 1.573 4.890 1.00 69.88 210 GLY A C 1
ATOM 1543 O O . GLY A 1 210 ? -10.657 2.664 4.341 1.00 69.88 210 GLY A O 1
ATOM 1544 N N . SER A 1 211 ? -9.413 0.932 4.964 1.00 81.25 211 SER A N 1
ATOM 1545 C CA . SER A 1 211 ? -8.139 1.552 4.570 1.00 81.25 211 SER A CA 1
ATOM 1546 C C . SER A 1 211 ? -7.013 0.561 4.226 1.00 81.25 211 SER A C 1
ATOM 1548 O O . SER A 1 211 ? -6.009 0.532 4.927 1.00 81.25 211 SER A O 1
ATOM 1550 N N . SER A 1 212 ? -7.136 -0.257 3.175 1.00 89.19 212 SER A N 1
ATOM 1551 C CA . SER A 1 212 ? -6.048 -1.164 2.754 1.00 89.19 212 SER A CA 1
ATOM 1552 C C . SER A 1 212 ? -4.756 -0.410 2.432 1.00 89.19 212 SER A C 1
ATOM 1554 O O . SER A 1 212 ? -4.785 0.503 1.608 1.00 89.19 212 SER A O 1
ATOM 1556 N N . THR A 1 213 ? -3.634 -0.827 3.022 1.00 91.25 213 THR A N 1
ATOM 1557 C CA . THR A 1 213 ? -2.336 -0.147 2.859 1.00 91.25 213 THR A CA 1
ATOM 1558 C C . THR A 1 213 ? -1.263 -1.007 2.242 1.00 91.25 213 THR A C 1
ATOM 1560 O O . THR A 1 213 ? -0.386 -0.476 1.573 1.00 91.25 213 THR A O 1
ATOM 1563 N N . THR A 1 214 ? -1.300 -2.321 2.450 1.00 93.56 214 THR A N 1
ATOM 1564 C CA . THR A 1 214 ? -0.433 -3.269 1.749 1.00 93.56 214 THR A CA 1
ATOM 1565 C C . THR A 1 214 ? -1.121 -4.618 1.608 1.00 93.56 214 THR A C 1
ATOM 1567 O O . THR A 1 214 ? -2.104 -4.910 2.297 1.00 93.56 214 THR A O 1
ATOM 1570 N N . ALA A 1 215 ? -0.583 -5.439 0.716 1.00 94.12 215 ALA A N 1
ATOM 1571 C CA . ALA A 1 215 ? -0.990 -6.817 0.549 1.00 94.12 215 ALA A CA 1
ATOM 1572 C C . ALA A 1 215 ? 0.230 -7.729 0.415 1.00 94.12 215 ALA A C 1
ATOM 1574 O O . ALA A 1 215 ? 1.277 -7.318 -0.081 1.00 94.12 215 ALA A O 1
ATOM 1575 N N . ALA A 1 216 ? 0.083 -8.976 0.834 1.00 94.56 216 ALA A N 1
ATOM 1576 C CA . ALA A 1 216 ? 1.002 -10.062 0.529 1.00 94.56 216 ALA A CA 1
ATOM 1577 C C . ALA A 1 216 ? 0.199 -11.197 -0.103 1.00 94.56 216 ALA A C 1
ATOM 1579 O O . ALA A 1 216 ? -0.966 -11.390 0.236 1.00 94.56 216 ALA A O 1
ATOM 1580 N N . ARG A 1 217 ? 0.806 -11.952 -1.016 1.00 95.00 217 ARG A N 1
ATOM 1581 C CA . ARG A 1 217 ? 0.143 -13.078 -1.674 1.00 95.00 217 ARG A CA 1
ATOM 1582 C C . ARG A 1 217 ? 0.982 -14.330 -1.531 1.00 95.00 217 ARG A C 1
ATOM 1584 O O . ARG A 1 217 ? 2.146 -14.348 -1.930 1.00 95.00 217 ARG A O 1
ATOM 1591 N N . ASP A 1 218 ? 0.360 -15.376 -1.010 1.00 94.12 218 ASP A N 1
ATOM 1592 C CA . ASP A 1 218 ? 0.832 -16.734 -1.211 1.00 94.12 218 ASP A CA 1
ATOM 1593 C C . ASP A 1 218 ? 0.261 -17.236 -2.536 1.00 94.12 218 ASP A C 1
ATOM 1595 O O . ASP A 1 218 ? -0.887 -17.673 -2.638 1.00 94.12 218 ASP A O 1
ATOM 1599 N N . ALA A 1 219 ? 1.074 -17.121 -3.583 1.00 90.31 219 ALA A N 1
ATOM 1600 C CA . ALA A 1 219 ? 0.666 -17.502 -4.922 1.00 90.31 219 ALA A CA 1
ATOM 1601 C C . ALA A 1 219 ? 0.498 -19.025 -5.082 1.00 90.31 219 ALA A C 1
ATOM 1603 O O . ALA A 1 219 ? -0.187 -19.455 -6.012 1.00 90.31 219 ALA A O 1
ATOM 1604 N N . ALA A 1 220 ? 1.131 -19.838 -4.226 1.00 91.25 220 ALA A N 1
ATOM 1605 C CA . ALA A 1 220 ? 1.003 -21.293 -4.272 1.00 91.25 220 ALA A CA 1
ATOM 1606 C C . ALA A 1 220 ? -0.363 -21.735 -3.738 1.00 91.25 220 ALA A C 1
ATOM 1608 O O . ALA A 1 220 ? -1.019 -22.569 -4.356 1.00 91.25 220 ALA A O 1
ATOM 1609 N N . GLU A 1 221 ? -0.811 -21.104 -2.654 1.00 92.25 221 GLU A N 1
ATOM 1610 C CA . GLU A 1 221 ? -2.070 -21.437 -1.980 1.00 92.25 221 GLU A CA 1
ATOM 1611 C C . GLU A 1 221 ? -3.269 -20.589 -2.447 1.00 92.25 221 GLU A C 1
ATOM 1613 O O . GLU A 1 221 ? -4.406 -20.834 -2.036 1.00 92.25 221 GLU A O 1
ATOM 1618 N N . GLY A 1 222 ? -3.036 -19.587 -3.305 1.00 90.31 222 GLY A N 1
ATOM 1619 C CA . GLY A 1 222 ? -4.076 -18.662 -3.775 1.00 90.31 222 GLY A CA 1
ATOM 1620 C C . GLY A 1 222 ? -4.623 -17.785 -2.647 1.00 90.31 222 GLY A C 1
ATOM 1621 O O . GLY A 1 222 ? -5.819 -17.503 -2.594 1.00 90.31 222 GLY A O 1
ATOM 1622 N N . VAL A 1 223 ? -3.764 -17.404 -1.699 1.00 92.81 223 VAL A N 1
ATOM 1623 C CA . VAL A 1 223 ? -4.145 -16.629 -0.514 1.00 92.81 223 VAL A CA 1
ATOM 1624 C C . VAL A 1 223 ? -3.617 -15.207 -0.632 1.00 92.81 223 VAL A C 1
ATOM 1626 O O . VAL A 1 223 ? -2.430 -14.995 -0.872 1.00 92.81 223 VAL A O 1
ATOM 1629 N N . VAL A 1 224 ? -4.486 -14.227 -0.392 1.00 92.06 224 VAL A N 1
ATOM 1630 C CA . VAL A 1 224 ? -4.132 -12.807 -0.323 1.00 92.06 224 VAL A CA 1
ATOM 1631 C C . VAL A 1 224 ? -4.334 -12.318 1.103 1.00 92.06 224 VAL A C 1
ATOM 1633 O O . VAL A 1 224 ? -5.429 -12.372 1.656 1.00 92.06 224 VAL A O 1
ATOM 1636 N N . LEU A 1 225 ? -3.263 -11.821 1.703 1.00 93.06 225 LEU A N 1
ATOM 1637 C CA . LEU A 1 225 ? -3.270 -11.149 2.990 1.00 93.06 225 LEU A CA 1
ATOM 1638 C C . LEU A 1 225 ? -3.319 -9.646 2.749 1.00 93.06 225 LEU A C 1
ATOM 1640 O O . LEU A 1 225 ? -2.503 -9.122 1.997 1.00 93.06 225 LEU A O 1
ATOM 1644 N N . VAL A 1 226 ? -4.242 -8.944 3.396 1.00 91.38 226 VAL A N 1
ATOM 1645 C CA . VAL A 1 226 ? -4.391 -7.487 3.269 1.00 91.38 226 VAL A CA 1
ATOM 1646 C C . VAL A 1 226 ? -4.343 -6.879 4.656 1.00 91.38 226 VAL A C 1
ATOM 1648 O O . VAL A 1 226 ? -5.085 -7.295 5.539 1.00 91.38 226 VAL A O 1
ATOM 1651 N N . VAL A 1 227 ? -3.495 -5.881 4.861 1.00 89.00 227 VAL A N 1
ATOM 1652 C CA . VAL A 1 227 ? -3.525 -5.071 6.083 1.00 89.00 227 VAL A CA 1
ATOM 1653 C C . VAL A 1 227 ? -4.085 -3.708 5.746 1.00 89.00 227 VAL A C 1
ATOM 1655 O O . VAL A 1 227 ? -4.023 -3.258 4.595 1.00 89.00 227 VAL A O 1
ATOM 1658 N N . GLY A 1 228 ? -4.579 -3.009 6.755 1.00 82.56 228 GLY A N 1
ATOM 1659 C CA . GLY A 1 228 ? -4.798 -1.598 6.558 1.00 82.56 228 GLY A CA 1
ATOM 1660 C C . GLY A 1 228 ? -4.533 -0.710 7.750 1.00 82.56 228 GLY A C 1
ATOM 1661 O O . GLY A 1 228 ? -4.217 -1.164 8.848 1.00 82.56 228 GLY A O 1
ATOM 1662 N N . LEU A 1 229 ? -4.588 0.587 7.469 1.00 76.56 229 LEU A N 1
ATOM 1663 C CA . LEU A 1 229 ? -3.899 1.607 8.252 1.00 76.56 229 LEU A CA 1
ATOM 1664 C C . LEU A 1 229 ? -4.585 1.838 9.585 1.00 76.56 229 LEU A C 1
ATOM 1666 O O . LEU A 1 229 ? -3.948 2.048 10.614 1.00 76.56 229 LEU A O 1
ATOM 1670 N N . TYR A 1 230 ? -5.912 1.845 9.524 1.00 71.81 230 TYR A N 1
ATOM 1671 C CA . TYR A 1 230 ? -6.732 2.359 10.595 1.00 71.81 230 TYR A CA 1
ATOM 1672 C C . TYR A 1 230 ? -7.708 1.333 11.126 1.00 71.81 230 TYR A C 1
ATOM 1674 O O . TYR A 1 230 ? -8.307 1.604 12.140 1.00 71.81 230 TYR A O 1
ATOM 1682 N N . GLU A 1 231 ? -7.929 0.169 10.534 1.00 68.12 231 GLU A N 1
ATOM 1683 C CA . GLU A 1 231 ? -9.002 -0.716 11.012 1.00 68.12 231 GLU A CA 1
ATOM 1684 C C . GLU A 1 231 ? -8.561 -2.175 11.074 1.00 68.12 231 GLU A C 1
ATOM 1686 O O . GLU A 1 231 ? -7.434 -2.462 10.723 1.00 68.12 231 GLU A O 1
ATOM 1691 N N . LYS A 1 232 ? -9.402 -3.050 11.644 1.00 70.94 232 LYS A N 1
ATOM 1692 C CA . LYS A 1 232 ? -9.467 -4.536 11.604 1.00 70.94 232 LYS A CA 1
ATOM 1693 C C . LYS A 1 232 ? -8.193 -5.406 11.387 1.00 70.94 232 LYS A C 1
ATOM 1695 O O . LYS A 1 232 ? -8.338 -6.587 11.099 1.00 70.94 232 LYS A O 1
ATOM 1700 N N . GLY A 1 233 ? -6.979 -4.894 11.578 1.00 77.38 233 GLY A N 1
ATOM 1701 C CA . GLY A 1 233 ? -5.718 -5.631 11.496 1.00 77.38 233 GLY A CA 1
ATOM 1702 C C . GLY A 1 233 ? -5.426 -6.223 10.114 1.00 77.38 233 GLY A C 1
ATOM 1703 O O . GLY A 1 233 ? -5.444 -5.516 9.107 1.00 77.38 233 GLY A O 1
ATOM 1704 N N . VAL A 1 234 ? -5.115 -7.522 10.102 1.00 84.88 234 VAL A N 1
ATOM 1705 C CA . VAL A 1 234 ? -4.772 -8.307 8.911 1.00 84.88 234 VAL A CA 1
ATOM 1706 C C . VAL A 1 234 ? -5.969 -9.165 8.509 1.00 84.88 234 VAL A C 1
ATOM 1708 O O . VAL A 1 234 ? -6.517 -9.907 9.321 1.00 84.88 234 VAL A O 1
ATOM 1711 N N . LEU A 1 235 ? -6.350 -9.076 7.243 1.00 81.00 235 LEU A N 1
ATOM 1712 C CA . LEU A 1 235 ? -7.371 -9.885 6.597 1.00 81.00 235 LEU A CA 1
ATOM 1713 C C . LEU A 1 235 ? -6.732 -10.960 5.737 1.00 81.00 235 LEU A C 1
ATOM 1715 O O . LEU A 1 235 ? -5.650 -10.768 5.186 1.00 81.00 235 LEU A O 1
ATOM 1719 N N . VAL A 1 236 ? -7.467 -12.052 5.573 1.00 86.50 236 VAL A N 1
ATOM 1720 C CA . VAL A 1 236 ? -7.156 -13.121 4.635 1.00 86.50 236 VAL A CA 1
ATOM 1721 C C . VAL A 1 236 ? -8.305 -13.253 3.640 1.00 86.50 236 VAL A C 1
ATOM 1723 O O . VAL A 1 236 ? -9.473 -13.299 4.026 1.00 86.50 236 VAL A O 1
ATOM 1726 N N . ALA A 1 237 ? -7.967 -13.288 2.360 1.00 79.88 237 ALA A N 1
ATOM 1727 C CA . ALA A 1 237 ? -8.857 -13.599 1.257 1.00 79.88 237 ALA A CA 1
ATOM 1728 C C . ALA A 1 237 ? -8.298 -14.805 0.496 1.00 79.88 237 ALA A C 1
ATOM 1730 O O . ALA A 1 237 ? -7.088 -15.045 0.493 1.00 79.88 237 ALA A O 1
ATOM 1731 N N . LYS A 1 238 ? -9.192 -15.566 -0.131 1.00 82.00 238 LYS A N 1
ATOM 1732 C CA . LYS A 1 238 ? -8.842 -16.676 -1.011 1.00 82.00 238 LYS A CA 1
ATOM 1733 C C . LYS A 1 238 ? -9.340 -16.352 -2.413 1.00 82.00 238 LYS A C 1
ATOM 1735 O O . LYS A 1 238 ? -10.483 -15.918 -2.549 1.00 82.00 238 LYS A O 1
ATOM 1740 N N . GLU A 1 239 ? -8.454 -16.508 -3.387 1.00 74.50 239 GLU A N 1
ATOM 1741 C CA . GLU A 1 239 ? -8.719 -16.291 -4.814 1.00 74.50 239 GLU A CA 1
ATOM 1742 C C . GLU A 1 239 ? -9.539 -17.422 -5.442 1.00 74.50 239 GLU A C 1
ATOM 1744 O O . GLU A 1 239 ? -9.431 -18.583 -4.972 1.00 74.50 239 GLU A O 1
#

pLDDT: mean 80.46, std 14.58, range [43.75, 98.31]

Solvent-accessible surface area (backbone atoms only — not comparable to full-atom values): 13399 Å² total; per-residue (Å²): 136,83,76,80,78,80,89,71,82,59,70,91,79,58,87,85,76,87,59,76,76,94,55,48,57,64,61,17,57,37,70,33,83,92,71,38,30,39,39,35,21,16,25,75,66,19,22,38,40,32,22,40,50,45,70,50,93,82,49,102,74,67,53,69,44,56,43,86,69,53,73,35,65,48,86,25,34,29,32,27,41,31,65,33,92,86,65,46,46,35,39,9,9,26,57,34,70,69,48,35,53,50,47,53,54,51,48,54,53,41,52,51,50,49,51,50,52,49,53,50,51,54,50,38,51,52,53,47,53,51,49,53,60,49,47,59,73,75,48,85,83,74,76,88,59,54,66,62,52,45,53,52,50,46,52,53,50,56,60,73,74,46,54,72,66,55,51,55,50,52,53,51,63,73,50,82,66,63,99,60,47,11,15,32,29,29,34,59,37,51,49,98,86,66,48,74,70,58,48,68,46,78,77,42,76,36,40,94,44,50,33,31,32,35,55,50,47,45,76,89,79,38,32,39,37,39,32,32,80,79,46,90,54,74,44,80,46,74,115

Secondary structure (DSSP, 8-state):
-PPPPP----GGG----------TTEEEEEEETTTTEEEEEETTTTEEEEEEEEE-TTSTT--EEEEEEEEEE-SSEEEEEEE-TT--EEEEEES-HHHHHHHHHHHHHHHHHHHHHHHHHHHHHHHHHHHHHHHHHH-TT--SSHHHHHHHHHHHHHHHHS-HHHHHHHHHTTSPP-SS--EEEEEEEE-TTS-EEEEEEEEEEESS-S-EEEEEEETTTTEEEEEESSSSSEEEEE-

Sequence (239 aa):
MESPASLTLDPSTITVTRVAANIPFANGLAVLDSGRTLAVASTGARSVKLYDITTAAAADNGAVSLRYKTEVRAPAMLDNLSVDSRGRLLAAGHPRPGALTATVALRASCLSLRAKAHAIAVAAEREVEKKLGEDAKQDPMLMSDQEDIAAAIQKKTVEVVMTEAERGELERCAVAYDGTPPSWVGELVVDDSGVPTGEWRELYVGTAFGSSTTAARDAAEGVVLVVGLYEKGVLVAKE

Radius of gyration: 26.92 Å; Cα contacts (8 Å, |Δi|>4): 411; chains: 1; bounding box: 62×37×81 Å

Mean predicted aligned error: 11.77 Å

Foldseek 3Di:
DDDPDPPDDDVVVDDDDDQDDDQQPWAAWDAFDVRFKIWIQRLVQQKIWIWGWDFDPPDPPRDIHTHTDDIFHHLFRWHYWDAAPVRWIKTKHFNDPVLLVVVVVLLVVLVVLVVQLVVLQVVLVVVLVVVVVVVCVVDVPPPPCSVVVSVVSSVVSNPVRDDPVSVVSNVVVVDFDDFAFGMWMWIFDDDPVRHGPSDTDTPDTGRVDRAWRDWYDPPVQQKIWTAGDRDDGIDIDHD

Organism: NCBI:txid420778

InterPro domains:
  IPR011042 Six-bladed beta-propeller, TolB-like [G3DSA:2.120.10.30] (6-152)

Nearest PDB structures (foldseek):
  5d9c-assembly1_A  TM=7.722E-01  e=1.058E-02  Photinus pyralis
  4qrj-assembly2_B  TM=6.235E-01  e=1.121E-02  Bacteroides uniformis ATCC 8492
  6igb-assembly2_B  TM=6.416E-01  e=1.861E-01  Pseudomonas aeruginosa PAO1
  8a7f-assembly1_A  TM=3.455E-01  e=3.272E+00  Pseudomonas putida KT2440